Protein AF-A0A9P3BQA9-F1 (afdb_monomer_lite)

Foldseek 3Di:
DDPVVVVVVVVVVVVVVVVCVVVVVVDDDDPVVVVVVVVVVVVVVVVVVVVVVVVVVVVVVVVVVLVVLLVVLLVLLVVLQCCCQPVVDFDLVQLLQLCCLLQPDLDDDPPDDPLRNVLSVQLPVLSVLLLLAQLQLVSSCSRRDHCVCRSRCVDPPSSSVSNSVSSSPDDDDDGDVVVLVSLVVSCVVPPSLVPGPSSVVSSVLSPDDPVVNVVDDSDDDPDPDDDDDDDDDDDDDDDDDDDDPPDPPWDWDWADFDPVLVVVPPPLQVQFLCLAPQNVVCVVVVNPDGPQWDWDDDPDPPDDIDIHGGGRPVSVVVSSVSSVTDGDDTPDDDDDDDDPPDDPPDPDDDDD

Sequence (352 aa):
MSTAVVIAQIETCLHKAERLKPKVDRLHPTDEQWDTLLDLTSRLSESTQLLREKLRLRREVRSTQIQNDAEKYRSQAITSRHALCENGTFKATIFRRNLLTIFGDTKISMFDSARTRWRKEAARRRNEAIRGLNPDAIVTWSIAFEPSLWASGKIASDVFETMTEDLEAEPPCEWPPAIMDTLDKLQEEEGILRESREYKRFRETINLPYRDREAQPLSKKRKRNAGVGSSSERSSSDQRDNENQSGRQIQYMFSKAPVDKIPLLGPLLSNAIQASNQWKMERNLDEPITDCCNALLPEGEHEDISITLCVGRREGVQMIDLLKQRRTWSALPNHLSLRPQIPEEQCALRPL

Secondary structure (DSSP, 8-state):
--HHHHHHHHHHHHHHHHHHHHHHTT----HHHHHHHHHHHHHHHHHHHHHHHHHHHHHHHHHHHHHHHHHHHHHHHHHHHHHHHHH----HHHHHHHHHHHHS-----TTS-HHHHHHHHHHHHHHHHHHTS-HHHHHHHHHH--HHHHTTT-S-HHHHHHHHHHHHTSPP----HHHHHHHHHHHHH-HHHHH-HHHHHHHHHHTS-HHHHTTS--S---------------------------------EEE---GGGGGGHHHHHHHHHHTSHHHHHHHHTT-SS-TTEEEE--SSTTSPPEEEE---HHHHHHHHHHTTPEEEE-----S-----------------

Radius of gyration: 29.05 Å; chains: 1; bounding box: 74×53×78 Å

Structure (mmCIF, N/CA/C/O backbone):
data_AF-A0A9P3BQA9-F1
#
_entry.id   AF-A0A9P3BQA9-F1
#
loop_
_atom_site.group_PDB
_atom_site.id
_atom_site.type_symbol
_atom_site.label_atom_id
_atom_site.label_alt_id
_atom_site.label_comp_id
_atom_site.label_asym_id
_atom_site.label_entity_id
_atom_site.label_seq_id
_atom_site.pdbx_PDB_ins_code
_atom_site.Cartn_x
_atom_site.Cartn_y
_atom_site.Cartn_z
_atom_site.occupancy
_atom_site.B_iso_or_equiv
_atom_site.auth_seq_id
_atom_site.auth_comp_id
_atom_site.auth_asym_id
_atom_site.auth_atom_id
_atom_site.pdbx_PDB_model_num
ATOM 1 N N . MET A 1 1 ? 5.621 3.291 -19.332 1.00 56.44 1 MET A N 1
ATOM 2 C CA . MET A 1 1 ? 6.464 2.067 -19.424 1.00 56.44 1 MET A CA 1
ATOM 3 C C . MET A 1 1 ? 6.555 1.403 -18.044 1.00 56.44 1 MET A C 1
ATOM 5 O O . MET A 1 1 ? 6.687 2.134 -17.072 1.00 56.44 1 MET A O 1
ATOM 9 N N . SER A 1 2 ? 6.430 0.073 -17.907 1.00 79.56 2 SER A N 1
ATOM 10 C CA . SER A 1 2 ? 6.466 -0.581 -16.578 1.00 79.56 2 SER A CA 1
ATOM 11 C C . SER A 1 2 ? 7.900 -0.849 -16.101 1.00 79.56 2 SER A C 1
ATOM 13 O O . SER A 1 2 ? 8.791 -1.086 -16.916 1.00 79.56 2 SER A O 1
ATOM 15 N N . THR A 1 3 ? 8.128 -0.877 -14.783 1.00 80.12 3 THR A N 1
ATOM 16 C CA . THR A 1 3 ? 9.441 -1.207 -14.190 1.00 80.12 3 THR A CA 1
ATOM 17 C C . THR A 1 3 ? 9.977 -2.550 -14.686 1.00 80.12 3 THR A C 1
ATOM 19 O O . THR A 1 3 ? 11.160 -2.671 -14.978 1.00 80.12 3 THR A O 1
ATOM 22 N N . ALA A 1 4 ? 9.100 -3.546 -14.847 1.00 76.00 4 ALA A N 1
ATOM 23 C CA . ALA A 1 4 ? 9.473 -4.862 -15.360 1.00 76.00 4 ALA A CA 1
ATOM 24 C C . ALA A 1 4 ? 9.989 -4.804 -16.808 1.00 76.00 4 ALA A C 1
ATOM 26 O O . ALA A 1 4 ? 10.931 -5.514 -17.148 1.00 76.00 4 ALA A O 1
ATOM 27 N N . VAL A 1 5 ? 9.414 -3.933 -17.647 1.00 86.19 5 VAL A N 1
ATOM 28 C CA . VAL A 1 5 ? 9.888 -3.719 -19.023 1.00 86.19 5 VAL A CA 1
ATOM 29 C C . VAL A 1 5 ? 11.278 -3.086 -19.021 1.00 86.19 5 VAL A C 1
ATOM 31 O O . VAL A 1 5 ? 12.152 -3.555 -19.743 1.00 86.19 5 VAL A O 1
ATOM 34 N N . VAL A 1 6 ? 11.505 -2.074 -18.179 1.00 84.81 6 VAL A N 1
ATOM 35 C CA . VAL A 1 6 ? 12.815 -1.409 -18.068 1.00 84.81 6 VAL A CA 1
ATOM 36 C C . VAL A 1 6 ? 13.887 -2.380 -17.562 1.00 84.81 6 VAL A C 1
ATOM 38 O O . VAL A 1 6 ? 14.972 -2.433 -18.134 1.00 84.81 6 VAL A O 1
ATOM 41 N N . ILE A 1 7 ? 13.579 -3.193 -16.544 1.00 86.00 7 ILE A N 1
ATOM 42 C CA . ILE A 1 7 ? 14.492 -4.233 -16.038 1.00 86.00 7 ILE A CA 1
ATOM 43 C C . ILE A 1 7 ? 14.852 -5.220 -17.156 1.00 86.00 7 ILE A C 1
ATOM 45 O O . ILE A 1 7 ? 16.033 -5.411 -17.433 1.00 86.00 7 ILE A O 1
ATOM 49 N N . ALA A 1 8 ? 13.857 -5.771 -17.858 1.00 86.69 8 ALA A N 1
ATOM 50 C CA . ALA A 1 8 ? 14.092 -6.734 -18.937 1.00 86.69 8 ALA A CA 1
ATOM 51 C C . ALA A 1 8 ? 14.927 -6.146 -20.093 1.00 86.69 8 ALA A C 1
ATOM 53 O O . ALA A 1 8 ? 15.744 -6.841 -20.706 1.00 86.69 8 ALA A O 1
ATOM 54 N N . GLN A 1 9 ? 14.746 -4.857 -20.399 1.00 89.56 9 GLN A N 1
ATOM 55 C CA . GLN A 1 9 ? 15.557 -4.154 -21.395 1.00 89.56 9 GLN A CA 1
ATOM 56 C C . GLN A 1 9 ? 17.014 -4.007 -20.941 1.00 89.56 9 GLN A C 1
ATOM 58 O O . GLN A 1 9 ? 17.918 -4.300 -21.724 1.00 89.56 9 GLN A O 1
ATOM 63 N N . ILE A 1 10 ? 17.250 -3.615 -19.684 1.00 91.12 10 ILE A N 1
ATOM 64 C CA . ILE A 1 10 ? 18.601 -3.507 -19.112 1.00 91.12 10 ILE A CA 1
ATOM 65 C C . ILE A 1 10 ? 19.294 -4.876 -19.111 1.00 91.12 10 ILE A C 1
ATOM 67 O O . ILE A 1 10 ? 20.429 -4.978 -19.572 1.00 91.12 10 ILE A O 1
ATOM 71 N N . GLU A 1 11 ? 18.603 -5.936 -18.682 1.00 90.94 11 GLU A N 1
ATOM 72 C CA . GLU A 1 11 ? 19.120 -7.313 -18.710 1.00 90.94 11 GLU A CA 1
ATOM 73 C C . GLU A 1 11 ? 19.498 -7.752 -20.131 1.00 90.94 11 GLU A C 1
ATOM 75 O O . GLU A 1 11 ? 20.567 -8.321 -20.357 1.00 90.94 11 GLU A O 1
ATOM 80 N N . THR A 1 12 ? 18.658 -7.430 -21.118 1.00 93.44 12 THR A N 1
ATOM 81 C CA . THR A 1 12 ? 18.935 -7.739 -22.528 1.00 93.44 12 THR A CA 1
ATOM 82 C C . THR A 1 12 ? 20.179 -7.007 -23.034 1.00 93.44 12 THR A C 1
ATOM 84 O O . THR A 1 12 ? 20.993 -7.596 -23.751 1.00 93.44 12 THR A O 1
ATOM 87 N N . CYS A 1 13 ? 20.341 -5.728 -22.688 1.00 90.75 13 CYS A N 1
ATOM 88 C CA . CYS A 1 13 ? 21.522 -4.944 -23.053 1.00 90.75 13 CYS A CA 1
ATOM 89 C C . CYS A 1 13 ? 22.793 -5.500 -22.400 1.00 90.75 13 CYS A C 1
ATOM 91 O O . CYS A 1 13 ? 23.798 -5.669 -23.092 1.00 90.75 13 CYS A O 1
ATOM 93 N N . LEU A 1 14 ? 22.726 -5.861 -21.115 1.00 92.94 14 LEU A N 1
ATOM 94 C CA . LEU A 1 14 ? 23.838 -6.470 -20.387 1.00 92.94 14 LEU A CA 1
ATOM 95 C C . LEU A 1 14 ? 24.268 -7.789 -21.037 1.00 92.94 14 LEU A C 1
ATOM 97 O O . LEU A 1 14 ? 25.432 -7.948 -21.400 1.00 92.94 14 LEU A O 1
ATOM 101 N N . HIS A 1 15 ? 23.317 -8.684 -21.310 1.00 92.69 15 HIS A N 1
ATOM 102 C CA . HIS A 1 15 ? 23.601 -9.957 -21.970 1.00 92.69 15 HIS A CA 1
ATOM 103 C C . HIS A 1 15 ? 24.236 -9.750 -23.358 1.00 92.69 15 HIS A C 1
ATOM 105 O O . HIS A 1 15 ? 25.132 -10.498 -23.765 1.00 92.69 15 HIS A O 1
ATOM 111 N N . LYS A 1 16 ? 23.782 -8.757 -24.135 1.00 92.12 16 LYS A N 1
ATOM 112 C CA . LYS A 1 16 ? 24.393 -8.4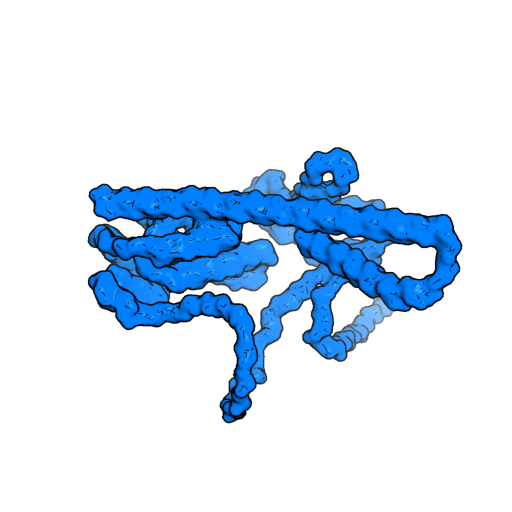43 -25.438 1.00 92.12 16 LYS A CA 1
ATOM 113 C C . LYS A 1 16 ? 25.840 -7.974 -25.281 1.00 92.12 16 LYS A C 1
ATOM 115 O O . LYS A 1 16 ? 26.683 -8.451 -26.037 1.00 92.12 16 LYS A O 1
ATOM 120 N N . ALA A 1 17 ? 26.124 -7.109 -24.308 1.00 90.44 17 ALA A N 1
ATOM 121 C CA . ALA A 1 17 ? 27.477 -6.635 -24.024 1.00 90.44 17 ALA A CA 1
ATOM 122 C C . ALA A 1 17 ? 28.406 -7.781 -23.579 1.00 90.44 17 ALA A C 1
ATOM 124 O O . ALA A 1 17 ? 29.501 -7.936 -24.116 1.00 90.44 17 ALA A O 1
ATOM 125 N N . GLU A 1 18 ? 27.944 -8.660 -22.687 1.00 91.94 18 GLU A N 1
ATOM 126 C CA . GLU A 1 18 ? 28.715 -9.821 -22.215 1.00 91.94 18 GLU A CA 1
ATOM 127 C C . GLU A 1 18 ? 29.079 -10.791 -23.350 1.00 91.94 18 GLU A C 1
ATOM 129 O O . GLU A 1 18 ? 30.193 -11.312 -23.397 1.00 91.94 18 GLU A O 1
ATOM 134 N N . ARG A 1 19 ? 28.181 -10.986 -24.328 1.00 92.75 19 ARG A N 1
ATOM 135 C CA . ARG A 1 19 ? 28.445 -11.826 -25.513 1.00 92.75 19 ARG A CA 1
ATOM 136 C C . ARG A 1 19 ? 29.502 -11.258 -26.457 1.00 92.75 19 ARG A C 1
ATOM 138 O O . ARG A 1 19 ? 30.007 -12.009 -27.296 1.00 92.75 19 ARG A O 1
ATOM 145 N N . LEU A 1 20 ? 29.789 -9.959 -26.389 1.00 89.00 20 LEU A N 1
ATOM 146 C CA . LEU A 1 20 ? 30.824 -9.336 -27.214 1.00 89.00 20 LEU A CA 1
ATOM 147 C C . LEU A 1 20 ? 32.220 -9.594 -26.645 1.00 89.00 20 LEU A C 1
ATOM 149 O O . LEU A 1 20 ? 33.150 -9.754 -27.428 1.00 89.00 20 LEU A O 1
ATOM 153 N N . LYS A 1 21 ? 32.357 -9.751 -25.323 1.00 87.25 21 LYS A N 1
ATOM 154 C CA . LYS A 1 21 ? 33.642 -9.954 -24.637 1.00 87.25 21 LYS A CA 1
ATOM 155 C C . LYS A 1 21 ? 34.534 -11.048 -25.260 1.00 87.25 21 LYS A C 1
ATOM 157 O O . LYS A 1 21 ? 35.630 -10.705 -25.681 1.00 87.25 21 LYS A O 1
ATOM 162 N N . PRO A 1 22 ? 34.090 -12.311 -25.447 1.00 90.88 22 PRO A N 1
ATOM 163 C CA . PRO A 1 22 ? 34.939 -13.356 -26.041 1.00 90.88 22 PRO A CA 1
ATOM 164 C C . PRO A 1 22 ? 35.190 -13.179 -27.548 1.00 90.88 22 PRO A C 1
ATOM 166 O O . PRO A 1 22 ? 35.966 -13.928 -28.141 1.00 90.88 22 PRO A O 1
ATOM 169 N N . LYS A 1 23 ? 34.480 -12.254 -28.206 1.00 89.25 23 LYS A N 1
ATOM 170 C CA . LYS A 1 23 ? 34.680 -11.956 -29.628 1.00 89.25 23 LYS A CA 1
ATOM 171 C C . LYS A 1 23 ? 35.792 -10.939 -29.835 1.00 89.25 23 LYS A C 1
ATOM 173 O O . LYS A 1 23 ? 36.433 -11.009 -30.875 1.00 89.25 23 LYS A O 1
ATOM 178 N N . VAL A 1 24 ? 36.019 -10.049 -28.864 1.00 86.75 24 VAL A N 1
ATOM 179 C CA . VAL A 1 24 ? 37.070 -9.021 -28.916 1.00 86.75 24 VAL A CA 1
ATOM 180 C C . VAL A 1 24 ? 38.451 -9.659 -29.064 1.00 86.75 24 VAL A C 1
ATOM 182 O O . VAL A 1 24 ? 39.212 -9.233 -29.924 1.00 86.75 24 VAL A O 1
ATOM 185 N N . ASP A 1 25 ? 38.713 -10.759 -28.352 1.00 85.38 25 ASP A N 1
ATOM 186 C CA . ASP A 1 25 ? 39.991 -11.494 -28.402 1.00 85.38 25 ASP A CA 1
ATOM 187 C C . ASP A 1 25 ? 40.323 -12.087 -29.786 1.00 85.38 25 ASP A C 1
ATOM 189 O O . ASP A 1 25 ? 41.435 -12.552 -30.021 1.00 85.38 25 ASP A O 1
ATOM 193 N N . ARG A 1 26 ? 39.351 -12.121 -30.707 1.00 89.69 26 ARG A N 1
ATOM 194 C CA . ARG A 1 26 ? 39.497 -12.682 -32.061 1.00 89.69 26 ARG A CA 1
ATOM 195 C C . ARG A 1 26 ? 39.500 -11.610 -33.152 1.00 89.69 26 ARG A C 1
ATOM 197 O O . ARG A 1 26 ? 39.591 -11.949 -34.333 1.00 89.69 26 ARG A O 1
ATOM 204 N N . LEU A 1 27 ? 39.348 -10.338 -32.788 1.00 89.19 27 LEU A N 1
ATOM 205 C CA . LEU A 1 27 ? 39.294 -9.244 -33.749 1.00 89.19 27 LEU A CA 1
ATOM 206 C C . LEU A 1 27 ? 40.692 -8.907 -34.270 1.00 89.19 27 LEU A C 1
ATOM 208 O O . LEU A 1 27 ? 41.665 -8.937 -33.528 1.00 89.19 27 LEU A O 1
ATOM 212 N N . HIS A 1 28 ? 40.757 -8.536 -35.548 1.00 90.50 28 HIS A N 1
ATOM 213 C CA . HIS A 1 28 ? 41.946 -7.960 -36.180 1.00 90.50 28 HIS A CA 1
ATOM 214 C C . HIS A 1 28 ? 41.540 -6.648 -36.881 1.00 90.50 28 HIS A C 1
ATOM 216 O O . HIS A 1 28 ? 41.448 -6.626 -38.110 1.00 90.50 28 HIS A O 1
ATOM 222 N N . PRO A 1 29 ? 41.164 -5.597 -36.124 1.00 91.00 29 PRO A N 1
ATOM 223 C CA . PRO A 1 29 ? 40.658 -4.349 -36.690 1.00 91.00 29 PRO A CA 1
ATOM 224 C C . PRO A 1 29 ? 41.766 -3.515 -37.337 1.00 91.00 29 PRO A C 1
ATOM 226 O O . PRO A 1 29 ? 42.930 -3.610 -36.949 1.00 91.00 29 PRO A O 1
ATOM 229 N N . THR A 1 30 ? 41.384 -2.657 -38.280 1.00 94.12 30 THR A N 1
ATOM 230 C CA . THR A 1 30 ? 42.226 -1.540 -38.737 1.00 94.12 30 THR A CA 1
ATOM 231 C C . THR A 1 30 ? 42.284 -0.429 -37.680 1.00 94.12 30 THR A C 1
ATOM 233 O O . THR A 1 30 ? 41.446 -0.394 -36.779 1.00 94.12 30 THR A O 1
ATOM 236 N N . ASP A 1 31 ? 43.225 0.511 -37.802 1.00 92.31 31 ASP A N 1
ATOM 237 C CA . ASP A 1 31 ? 43.357 1.640 -36.862 1.00 92.31 31 ASP A CA 1
ATOM 238 C C . ASP A 1 31 ? 42.061 2.473 -36.763 1.00 92.31 31 ASP A C 1
ATOM 240 O O . ASP A 1 31 ? 41.555 2.709 -35.670 1.00 92.31 31 ASP A O 1
ATOM 244 N N . GLU A 1 32 ? 41.421 2.791 -37.894 1.00 93.62 32 GLU A N 1
ATOM 245 C CA . GLU A 1 32 ? 40.121 3.491 -37.910 1.00 93.62 32 GLU A CA 1
ATOM 246 C C . GLU A 1 32 ? 38.996 2.693 -37.217 1.00 93.62 32 GLU A C 1
ATOM 248 O O . GLU A 1 32 ? 38.090 3.252 -36.586 1.00 93.62 32 GLU A O 1
ATOM 253 N N . GLN A 1 33 ? 39.028 1.360 -37.327 1.00 92.56 33 GLN A N 1
ATOM 254 C CA . GLN A 1 33 ? 38.064 0.489 -36.654 1.00 92.56 33 GLN A CA 1
ATOM 255 C C . GLN A 1 33 ? 38.330 0.419 -35.149 1.00 92.56 33 GLN A C 1
ATOM 257 O O . GLN A 1 33 ? 37.370 0.334 -34.379 1.00 92.56 33 GLN A O 1
ATOM 262 N N . TRP A 1 34 ? 39.594 0.482 -34.718 1.00 92.06 34 TRP A N 1
ATOM 263 C CA . TRP A 1 34 ? 39.948 0.603 -33.305 1.00 92.06 34 TRP A CA 1
ATOM 264 C C . TRP A 1 34 ? 39.403 1.891 -32.701 1.00 92.06 34 TRP A C 1
ATOM 266 O O . TRP A 1 34 ? 38.721 1.823 -31.677 1.00 92.06 34 TRP A O 1
ATOM 276 N N . ASP A 1 35 ? 39.604 3.026 -33.368 1.00 94.06 35 ASP A N 1
ATOM 277 C CA . ASP A 1 35 ? 39.076 4.317 -32.917 1.00 94.06 35 ASP A CA 1
ATOM 278 C C . ASP A 1 35 ? 37.548 4.284 -32.791 1.00 94.06 35 ASP A C 1
ATOM 280 O O . ASP A 1 35 ? 36.981 4.694 -31.776 1.00 94.06 35 ASP A O 1
ATOM 284 N N . THR A 1 36 ? 36.867 3.694 -33.778 1.00 95.12 36 THR A N 1
ATOM 285 C CA . THR A 1 36 ? 35.404 3.540 -33.756 1.00 95.12 36 THR A CA 1
ATOM 286 C C . THR A 1 36 ? 34.932 2.652 -32.597 1.00 95.12 36 THR A C 1
ATOM 288 O O . THR A 1 36 ? 33.938 2.957 -31.935 1.00 95.12 36 THR A O 1
ATOM 291 N N . LEU A 1 37 ? 35.620 1.536 -32.329 1.00 92.00 37 LEU A N 1
ATOM 292 C CA . LEU A 1 37 ? 35.285 0.644 -31.214 1.00 92.00 37 LEU A CA 1
ATOM 293 C C . LEU A 1 37 ? 35.499 1.333 -29.857 1.00 92.00 37 LEU A C 1
ATOM 295 O O . LEU A 1 37 ? 34.672 1.178 -28.952 1.00 92.00 37 LEU A O 1
ATOM 299 N N . LEU A 1 38 ? 36.575 2.108 -29.716 1.00 92.81 38 LEU A N 1
ATOM 300 C CA . LEU A 1 38 ? 36.869 2.879 -28.508 1.00 92.81 38 LEU A CA 1
ATOM 301 C C . LEU A 1 38 ? 35.844 4.002 -28.277 1.00 92.81 38 LEU A C 1
ATOM 303 O O . LEU A 1 38 ? 35.372 4.158 -27.149 1.00 92.81 38 LEU A O 1
ATOM 307 N N . ASP A 1 39 ? 35.415 4.716 -29.324 1.00 95.69 39 ASP A N 1
ATOM 308 C CA . ASP A 1 39 ? 34.341 5.721 -29.230 1.00 95.69 39 ASP A CA 1
ATOM 309 C C . ASP A 1 39 ? 33.016 5.090 -28.775 1.00 95.69 39 ASP A C 1
ATOM 311 O O . ASP A 1 39 ? 32.413 5.506 -27.781 1.00 95.69 39 ASP A O 1
ATOM 315 N N . LEU A 1 40 ? 32.578 4.023 -29.452 1.00 94.19 40 LEU A N 1
ATOM 316 C CA . LEU A 1 40 ? 31.306 3.365 -29.147 1.00 94.19 40 LEU A CA 1
ATOM 317 C C . LEU A 1 40 ? 31.276 2.784 -27.728 1.00 94.19 40 LEU A C 1
ATOM 319 O O . LEU A 1 40 ? 30.251 2.871 -27.045 1.00 94.19 40 LEU A O 1
ATOM 323 N N . THR A 1 41 ? 32.383 2.195 -27.268 1.00 93.62 41 THR A N 1
ATOM 324 C CA . THR A 1 41 ? 32.482 1.671 -25.896 1.00 93.62 41 THR A CA 1
ATOM 325 C C . THR A 1 41 ? 32.501 2.786 -24.854 1.00 93.62 41 THR A C 1
ATOM 327 O O . THR A 1 41 ? 31.832 2.652 -23.825 1.00 93.62 41 THR A O 1
ATOM 330 N N . SER A 1 42 ? 33.161 3.912 -25.140 1.00 95.38 42 SER A N 1
ATOM 331 C CA . SER A 1 42 ? 33.138 5.105 -24.284 1.00 95.38 42 SER A CA 1
ATOM 332 C C . SER A 1 42 ? 31.721 5.664 -24.147 1.00 95.38 42 SER A C 1
ATOM 334 O O . SER A 1 42 ? 31.210 5.789 -23.033 1.00 95.38 42 SER A O 1
ATOM 336 N N . ARG A 1 43 ? 31.009 5.856 -25.263 1.00 96.06 43 ARG A N 1
ATOM 337 C CA . ARG A 1 43 ? 29.616 6.343 -25.270 1.00 96.06 43 ARG A CA 1
ATOM 338 C C . ARG A 1 43 ? 28.645 5.398 -24.561 1.00 96.06 43 ARG A C 1
ATOM 340 O O . ARG A 1 43 ? 27.701 5.848 -23.903 1.00 96.06 43 ARG A O 1
ATOM 347 N N . LEU A 1 44 ? 28.854 4.084 -24.679 1.00 92.94 44 LEU A N 1
ATOM 348 C CA . LEU A 1 44 ? 28.070 3.084 -23.948 1.00 92.94 44 LEU A CA 1
ATOM 349 C C . LEU A 1 44 ? 28.312 3.178 -22.434 1.00 92.94 44 LEU A C 1
ATOM 351 O O . LEU A 1 44 ? 27.357 3.097 -21.653 1.00 92.94 44 LEU A O 1
ATOM 355 N N . SER A 1 45 ? 29.567 3.370 -22.020 1.00 94.94 45 SER A N 1
ATOM 356 C CA . SER A 1 45 ? 29.943 3.569 -20.617 1.00 94.94 45 SER A CA 1
ATOM 357 C C . SER A 1 45 ? 29.300 4.835 -20.043 1.00 94.94 45 SER A C 1
ATOM 359 O O . SER A 1 45 ? 28.600 4.764 -19.030 1.00 94.94 45 SER A O 1
ATOM 361 N N . GLU A 1 46 ? 29.420 5.964 -20.747 1.00 96.19 46 GLU A N 1
ATOM 362 C CA . GLU A 1 46 ? 28.800 7.243 -20.372 1.00 96.19 46 GLU A CA 1
ATOM 363 C C . GLU A 1 46 ? 27.278 7.123 -20.241 1.00 96.19 46 GLU A C 1
ATOM 365 O O . GLU A 1 46 ? 26.696 7.519 -19.230 1.00 96.19 46 GLU A O 1
ATOM 370 N N . SER A 1 47 ? 26.621 6.494 -21.220 1.00 94.25 47 SER A N 1
ATOM 371 C CA . SER A 1 47 ? 25.169 6.270 -21.192 1.00 94.25 47 SER A CA 1
ATOM 372 C C . SER A 1 47 ? 24.743 5.415 -19.993 1.00 94.25 47 SER A C 1
ATOM 374 O O . SER A 1 47 ? 23.724 5.685 -19.352 1.00 94.25 47 SER A O 1
ATOM 376 N N . THR A 1 48 ? 25.538 4.397 -19.653 1.00 94.31 48 THR A N 1
ATOM 377 C CA . THR A 1 48 ? 25.293 3.530 -18.491 1.00 94.31 48 THR A CA 1
ATOM 378 C C . THR A 1 48 ? 25.480 4.296 -17.180 1.00 94.31 48 THR A C 1
ATOM 380 O O . THR A 1 48 ? 24.682 4.136 -16.252 1.00 94.31 48 THR A O 1
ATOM 383 N N . GLN A 1 49 ? 26.486 5.170 -17.103 1.00 94.88 49 GLN A N 1
ATOM 384 C CA . GLN A 1 49 ? 26.729 6.026 -15.943 1.00 94.88 49 GLN A CA 1
ATOM 385 C C . GLN A 1 49 ? 25.598 7.044 -15.743 1.00 94.88 49 GLN A C 1
ATOM 387 O O . GLN A 1 49 ? 25.088 7.175 -14.630 1.00 94.88 49 GLN A O 1
ATOM 392 N N . LEU A 1 50 ? 25.134 7.693 -16.814 1.00 95.50 50 LEU A N 1
ATOM 393 C CA . LEU A 1 50 ? 23.987 8.606 -16.771 1.00 95.50 50 LEU A CA 1
ATOM 394 C C . LEU A 1 50 ? 22.706 7.894 -16.320 1.00 95.50 50 LEU A C 1
ATOM 396 O O . LEU A 1 50 ? 21.967 8.415 -15.481 1.00 95.50 50 LEU A O 1
ATOM 400 N N . LEU A 1 51 ? 22.448 6.685 -16.830 1.00 93.12 51 LEU A N 1
ATOM 401 C CA . LEU A 1 51 ? 21.308 5.876 -16.396 1.00 93.12 51 LEU A CA 1
ATOM 402 C C . LEU A 1 51 ? 21.404 5.534 -14.904 1.00 93.12 51 LEU A C 1
ATOM 404 O O . LEU A 1 51 ? 20.415 5.666 -14.179 1.00 93.12 51 LEU A O 1
ATOM 408 N N . ARG A 1 52 ? 22.590 5.133 -14.432 1.00 94.38 52 ARG A N 1
ATOM 409 C CA . ARG A 1 52 ? 22.843 4.834 -13.018 1.00 94.38 52 ARG A CA 1
ATOM 410 C C . ARG A 1 52 ? 22.583 6.047 -12.128 1.00 94.38 52 ARG A C 1
ATOM 412 O O . ARG A 1 52 ? 21.867 5.905 -11.138 1.00 94.38 52 ARG A O 1
ATOM 419 N N . GLU A 1 53 ? 23.104 7.221 -12.480 1.00 95.50 53 GLU A N 1
ATOM 420 C CA . GLU A 1 53 ? 22.863 8.452 -11.716 1.00 95.50 53 GLU A CA 1
ATOM 421 C C . GLU A 1 53 ? 21.380 8.834 -11.717 1.00 95.50 53 GLU A C 1
ATOM 423 O O . GLU A 1 53 ? 20.816 9.131 -10.664 1.00 95.50 53 GLU A O 1
ATOM 428 N N . LYS A 1 54 ? 20.691 8.724 -12.858 1.00 93.94 54 LYS A N 1
ATOM 429 C CA . LYS A 1 54 ? 19.249 8.998 -12.936 1.00 93.94 54 LYS A CA 1
ATOM 430 C C . LYS A 1 54 ? 18.431 8.056 -12.048 1.00 93.94 54 LYS A C 1
ATOM 432 O O . LYS A 1 54 ? 17.500 8.505 -11.378 1.00 93.94 54 LYS A O 1
ATOM 437 N N . LEU A 1 55 ? 18.773 6.766 -12.016 1.00 91.50 55 LEU A N 1
ATOM 438 C CA . LEU A 1 55 ? 18.136 5.786 -11.129 1.00 91.50 55 LEU A CA 1
ATOM 439 C C . LEU A 1 55 ? 18.443 6.070 -9.654 1.00 91.50 55 LEU A C 1
ATOM 441 O O . LEU A 1 55 ? 17.541 5.966 -8.821 1.00 91.50 55 LEU A O 1
ATOM 445 N N . ARG A 1 56 ? 19.681 6.466 -9.334 1.00 94.00 56 ARG A N 1
ATOM 446 C CA . ARG A 1 56 ? 20.091 6.855 -7.979 1.00 94.00 56 ARG A CA 1
ATOM 447 C C . ARG A 1 56 ? 19.292 8.058 -7.483 1.00 94.00 56 ARG A C 1
ATOM 449 O O . ARG A 1 56 ? 18.631 7.945 -6.457 1.00 94.00 56 ARG A O 1
ATOM 456 N N . LEU A 1 57 ? 19.260 9.145 -8.253 1.00 92.81 57 LEU A N 1
ATOM 457 C CA . LEU A 1 57 ? 18.506 10.355 -7.912 1.00 92.81 57 LEU A CA 1
ATOM 458 C C . LEU A 1 57 ? 17.011 10.063 -7.752 1.00 92.81 57 LEU A C 1
ATOM 460 O O . LEU A 1 57 ? 16.390 10.487 -6.783 1.00 92.81 57 LEU A O 1
ATOM 464 N N . ARG A 1 58 ? 16.417 9.280 -8.664 1.00 88.00 58 ARG A N 1
ATOM 465 C CA . ARG A 1 58 ? 15.005 8.877 -8.544 1.00 88.00 58 ARG A CA 1
ATOM 466 C C . ARG A 1 58 ? 14.744 8.047 -7.288 1.00 88.00 58 ARG A C 1
ATOM 468 O O . ARG A 1 58 ? 13.700 8.225 -6.664 1.00 88.00 58 ARG A O 1
ATOM 475 N N . ARG A 1 59 ? 15.669 7.161 -6.909 1.00 87.88 59 ARG A N 1
ATOM 476 C CA . ARG A 1 59 ? 15.579 6.376 -5.672 1.00 87.88 59 ARG A CA 1
ATOM 477 C C . ARG A 1 59 ? 15.676 7.265 -4.434 1.00 87.88 59 ARG A C 1
ATOM 479 O O . ARG A 1 59 ? 14.887 7.071 -3.518 1.00 87.88 59 ARG A O 1
ATOM 486 N N . GLU A 1 60 ? 16.604 8.216 -4.414 1.00 89.38 60 GLU A N 1
ATOM 487 C CA . GLU A 1 60 ? 16.770 9.175 -3.314 1.00 89.38 60 GLU A CA 1
ATOM 488 C C . GLU A 1 60 ? 15.510 10.030 -3.146 1.00 89.38 60 GLU A C 1
ATOM 490 O O . GLU A 1 60 ? 14.917 10.022 -2.072 1.00 89.38 60 GLU A O 1
ATOM 495 N N . VAL A 1 61 ? 15.010 10.637 -4.229 1.00 89.12 61 VAL A N 1
ATOM 496 C CA . VAL A 1 61 ? 13.752 11.407 -4.220 1.00 89.12 61 VAL A CA 1
ATOM 497 C C . VAL A 1 61 ? 12.583 10.559 -3.719 1.00 89.12 61 VAL A C 1
ATOM 499 O O . VAL A 1 61 ? 11.796 11.013 -2.891 1.00 89.12 61 VAL A O 1
ATOM 502 N N . ARG A 1 62 ? 12.465 9.307 -4.183 1.00 86.56 62 ARG A N 1
ATOM 503 C CA . ARG A 1 62 ? 11.414 8.400 -3.707 1.00 86.56 62 ARG A CA 1
ATOM 504 C C . ARG A 1 62 ? 11.573 8.084 -2.220 1.00 86.56 62 ARG A C 1
ATOM 506 O O . ARG A 1 62 ? 10.569 8.077 -1.519 1.00 86.56 62 ARG A O 1
ATOM 513 N N . SER A 1 63 ? 12.794 7.849 -1.743 1.00 87.81 63 SER A N 1
ATOM 514 C CA . SER A 1 63 ? 13.082 7.599 -0.326 1.00 87.81 63 SER A CA 1
ATOM 515 C C . SER A 1 63 ? 12.675 8.785 0.544 1.00 87.81 63 SER A C 1
ATOM 517 O O . SER A 1 63 ? 12.000 8.593 1.550 1.00 87.81 63 SER A O 1
ATOM 519 N N . THR A 1 64 ? 13.019 10.005 0.130 1.00 90.94 64 THR A N 1
ATOM 520 C CA . THR A 1 64 ? 12.612 11.232 0.825 1.00 90.94 64 THR A CA 1
ATOM 521 C C . THR A 1 64 ? 11.094 11.397 0.816 1.00 90.94 64 THR A C 1
ATOM 523 O O . THR A 1 64 ? 10.512 11.726 1.843 1.00 90.94 64 THR A O 1
ATOM 526 N N . GLN A 1 65 ? 10.423 11.106 -0.303 1.00 91.00 65 GLN A N 1
ATOM 527 C CA . GLN A 1 65 ? 8.961 11.160 -0.358 1.00 91.00 65 GLN A CA 1
ATOM 528 C C . GLN A 1 65 ? 8.313 10.150 0.595 1.00 91.00 65 GLN A C 1
ATOM 530 O O . GLN A 1 65 ? 7.358 10.499 1.278 1.00 91.00 65 GLN A O 1
ATOM 535 N N . ILE A 1 66 ? 8.836 8.920 0.665 1.00 90.88 66 ILE A N 1
ATOM 536 C CA . ILE A 1 66 ? 8.344 7.897 1.600 1.00 90.88 66 ILE A CA 1
ATOM 537 C C . ILE A 1 66 ? 8.485 8.388 3.041 1.00 90.88 66 ILE A C 1
ATOM 539 O O . ILE A 1 66 ? 7.532 8.274 3.803 1.00 90.88 66 ILE A O 1
ATOM 543 N N . GLN A 1 67 ? 9.637 8.966 3.394 1.00 89.19 67 GLN A N 1
ATOM 544 C CA . GLN A 1 67 ? 9.876 9.524 4.728 1.00 89.19 67 GLN A CA 1
ATOM 545 C C . GLN A 1 67 ? 8.912 10.669 5.047 1.00 89.19 67 GLN A C 1
ATOM 547 O O . GLN A 1 67 ? 8.304 10.669 6.109 1.00 89.19 67 GLN A O 1
ATOM 552 N N . ASN A 1 68 ? 8.713 11.603 4.115 1.00 92.12 68 ASN A N 1
ATOM 553 C CA . ASN A 1 68 ? 7.786 12.720 4.301 1.00 92.12 68 ASN A CA 1
ATOM 554 C C . ASN A 1 68 ? 6.331 12.246 4.452 1.00 92.12 68 ASN A C 1
ATOM 556 O O . ASN A 1 68 ? 5.598 12.744 5.306 1.00 92.12 68 ASN A O 1
ATOM 560 N N . ASP A 1 69 ? 5.910 11.279 3.632 1.00 92.56 69 ASP A N 1
ATOM 561 C CA . ASP A 1 69 ? 4.569 10.701 3.709 1.00 92.56 69 ASP A CA 1
ATOM 562 C C . ASP A 1 69 ? 4.378 9.946 5.034 1.00 92.56 69 ASP A C 1
ATOM 564 O O . ASP A 1 69 ? 3.351 10.121 5.690 1.00 92.56 69 ASP A O 1
ATOM 568 N N . ALA A 1 70 ? 5.361 9.142 5.451 1.00 92.69 70 ALA A N 1
ATOM 569 C CA . ALA A 1 70 ? 5.325 8.411 6.716 1.00 92.69 70 ALA A CA 1
ATOM 570 C C . ALA A 1 70 ? 5.282 9.364 7.920 1.00 92.69 70 ALA A C 1
ATOM 572 O O . ALA A 1 70 ? 4.416 9.205 8.778 1.00 92.69 70 ALA A O 1
ATOM 573 N N . GLU A 1 71 ? 6.119 10.406 7.934 1.00 93.50 71 GLU A N 1
ATOM 574 C CA . GLU A 1 71 ? 6.162 11.412 9.001 1.00 93.50 71 GLU A CA 1
ATOM 575 C C . GLU A 1 71 ? 4.826 12.147 9.147 1.00 93.50 71 GLU A C 1
ATOM 577 O O . GLU A 1 71 ? 4.318 12.333 10.254 1.00 93.50 71 GLU A O 1
ATOM 582 N N . LYS A 1 72 ? 4.181 12.491 8.026 1.00 95.75 72 LYS A N 1
ATOM 583 C CA . LYS A 1 72 ? 2.835 13.074 8.040 1.00 95.75 72 LYS A CA 1
ATOM 584 C C . LYS A 1 72 ? 1.833 12.167 8.763 1.00 95.75 72 LYS A C 1
ATOM 586 O O . LYS A 1 72 ? 1.032 12.652 9.565 1.00 95.75 72 LYS A O 1
ATOM 591 N N . TYR A 1 73 ? 1.850 10.865 8.480 1.00 95.44 73 TYR A N 1
ATOM 592 C CA . TYR A 1 73 ? 0.943 9.920 9.134 1.00 95.44 73 TYR A CA 1
ATOM 593 C C . TYR A 1 73 ? 1.329 9.647 10.589 1.00 95.44 73 TYR A C 1
ATOM 595 O O . TYR A 1 73 ? 0.438 9.516 11.429 1.00 95.44 73 TYR A O 1
ATOM 603 N N . ARG A 1 74 ? 2.626 9.619 10.911 1.00 94.44 74 ARG A N 1
ATOM 604 C CA . ARG A 1 74 ? 3.120 9.519 12.287 1.00 94.44 74 ARG A CA 1
ATOM 605 C C . ARG A 1 74 ? 2.627 10.691 13.127 1.00 94.44 74 ARG A C 1
ATOM 607 O O . ARG A 1 74 ? 2.009 10.478 14.166 1.00 94.44 74 ARG A O 1
ATOM 614 N N . SER A 1 75 ? 2.801 11.912 12.628 1.00 95.06 75 SER A N 1
ATOM 615 C CA . SER A 1 75 ? 2.287 13.130 13.258 1.00 95.06 75 SER A CA 1
ATOM 616 C C . SER A 1 75 ? 0.774 13.037 13.504 1.00 95.06 75 SER A C 1
ATOM 618 O O . SER A 1 75 ? 0.316 13.268 14.621 1.00 95.06 75 SER A O 1
ATOM 620 N N . GLN A 1 76 ? -0.007 12.598 12.508 1.00 95.81 76 GLN A N 1
ATOM 621 C CA . GLN A 1 76 ? -1.454 12.380 12.661 1.00 95.81 76 GLN A CA 1
ATOM 622 C C . GLN A 1 76 ? -1.792 11.358 13.760 1.00 95.81 76 GLN A C 1
ATOM 624 O O . GLN A 1 76 ? -2.732 11.569 14.535 1.00 95.81 76 GLN A O 1
ATOM 629 N N . ALA A 1 77 ? -1.056 10.249 13.828 1.00 95.75 77 ALA A N 1
ATOM 630 C CA . ALA A 1 77 ? -1.237 9.231 14.854 1.00 95.75 77 ALA A CA 1
ATOM 631 C C . ALA A 1 77 ? -0.919 9.754 16.256 1.00 95.75 77 ALA A C 1
ATOM 633 O O . ALA A 1 77 ? -1.728 9.569 17.167 1.00 95.75 77 ALA A O 1
ATOM 634 N N . ILE A 1 78 ? 0.192 10.475 16.414 1.00 93.75 78 ILE A N 1
ATOM 635 C CA . ILE A 1 78 ? 0.583 11.090 17.686 1.00 93.75 78 ILE A CA 1
ATOM 636 C C . ILE A 1 78 ? -0.470 12.108 18.130 1.00 93.75 78 ILE A C 1
ATOM 638 O O . ILE A 1 78 ? -0.920 12.047 19.272 1.00 93.75 78 ILE A O 1
ATOM 642 N N . THR A 1 79 ? -0.932 12.987 17.236 1.00 95.12 79 THR A N 1
ATOM 643 C CA . THR A 1 79 ? -1.999 13.950 17.549 1.00 95.12 79 THR A CA 1
ATOM 644 C C . THR A 1 79 ? -3.290 13.249 17.971 1.00 95.12 79 THR A C 1
ATOM 646 O O . THR A 1 79 ? -3.918 13.660 18.944 1.00 95.12 79 THR A O 1
ATOM 649 N N . SER A 1 80 ? -3.679 12.171 17.282 1.00 94.75 80 SER A N 1
ATOM 650 C CA . SER A 1 80 ? -4.892 11.408 17.620 1.00 94.75 80 SER A CA 1
ATOM 651 C C . SER A 1 80 ? -4.767 10.720 18.981 1.00 94.75 80 SER A C 1
ATOM 653 O O . SER A 1 80 ? -5.708 10.739 19.772 1.00 94.75 80 SER A O 1
ATOM 655 N N . ARG A 1 81 ? -3.591 10.154 19.277 1.00 94.19 81 ARG A N 1
ATOM 656 C CA . ARG A 1 81 ? -3.278 9.555 20.578 1.00 94.19 81 ARG A CA 1
ATOM 657 C C . ARG A 1 81 ? -3.342 10.595 21.692 1.00 94.19 81 ARG A C 1
ATOM 659 O O . ARG A 1 81 ? -3.999 10.355 22.697 1.00 94.19 81 ARG A O 1
ATOM 666 N N . HIS A 1 82 ? -2.727 11.756 21.492 1.00 93.12 82 HIS A N 1
ATOM 667 C CA . HIS A 1 82 ? -2.730 12.852 22.460 1.00 93.12 82 HIS A CA 1
ATOM 668 C C . HIS A 1 82 ? -4.148 13.367 22.739 1.00 93.12 82 HIS A C 1
ATOM 670 O O . HIS A 1 82 ? -4.561 13.461 23.890 1.00 93.12 82 HIS A O 1
ATOM 676 N N . ALA A 1 83 ? -4.936 13.606 21.685 1.00 93.25 83 ALA A N 1
ATOM 677 C CA . ALA A 1 83 ? -6.324 14.053 21.803 1.00 93.25 83 ALA A CA 1
ATOM 678 C C . ALA A 1 83 ? -7.215 13.057 22.565 1.00 93.25 83 ALA A C 1
ATOM 680 O O . ALA A 1 83 ? -8.140 13.463 23.274 1.00 93.25 83 ALA A O 1
ATOM 681 N N . LEU A 1 84 ? -6.940 11.758 22.436 1.00 93.56 84 LEU A N 1
ATOM 682 C CA . LEU A 1 84 ? -7.614 10.729 23.213 1.00 93.56 84 LEU A CA 1
ATOM 683 C C . LEU A 1 84 ? -7.158 10.726 24.675 1.00 93.56 84 LEU A C 1
ATOM 685 O O . LEU A 1 84 ? -8.001 10.692 25.563 1.00 93.56 84 LEU A O 1
ATOM 689 N N . CYS A 1 85 ? -5.853 10.763 24.931 1.00 90.31 85 CYS A N 1
ATOM 690 C CA . CYS A 1 85 ? -5.324 10.636 26.289 1.00 90.31 85 CYS A CA 1
ATOM 691 C C . CYS A 1 85 ? -5.648 11.851 27.160 1.00 90.31 85 CYS A C 1
ATOM 693 O O . CYS A 1 85 ? -6.001 11.686 28.322 1.00 90.31 85 CYS A O 1
ATOM 695 N N . GLU A 1 86 ? -5.573 13.058 26.600 1.00 90.00 86 GLU A N 1
ATOM 696 C CA . GLU A 1 86 ? -5.830 14.286 27.356 1.00 90.00 86 GLU A CA 1
ATOM 697 C C . GLU A 1 86 ? -7.312 14.644 27.424 1.00 90.00 86 GLU A C 1
ATOM 699 O O . GLU A 1 86 ? -7.820 15.008 28.482 1.00 90.00 86 GLU A O 1
ATOM 704 N N . ASN A 1 87 ? -8.016 14.539 26.293 1.00 89.12 87 ASN A N 1
ATOM 705 C CA . ASN A 1 87 ? -9.377 15.067 26.167 1.00 89.12 87 ASN A CA 1
ATOM 706 C C . ASN A 1 87 ? -10.439 13.960 26.118 1.00 89.12 87 ASN A C 1
ATOM 708 O O . ASN A 1 87 ? -11.628 14.256 26.017 1.00 89.12 87 ASN A O 1
ATOM 712 N N . GLY A 1 88 ? -10.039 12.683 26.112 1.00 88.44 88 GLY A N 1
ATOM 713 C CA . GLY A 1 88 ? -10.951 11.552 25.914 1.00 88.44 88 GLY A CA 1
ATOM 714 C C . GLY A 1 88 ? -11.555 11.486 24.508 1.00 88.44 88 GLY A C 1
ATOM 715 O O . GLY A 1 88 ? -12.499 10.730 24.275 1.00 88.44 88 GLY A O 1
ATOM 716 N N . THR A 1 89 ? -11.061 12.288 23.558 1.00 90.88 89 THR A N 1
ATOM 717 C CA . THR A 1 89 ? -11.707 12.456 22.251 1.00 90.88 89 THR A CA 1
ATOM 718 C C . THR A 1 89 ? -11.133 11.515 21.201 1.00 90.88 89 THR A C 1
ATOM 720 O O . THR A 1 89 ? -9.948 11.546 20.882 1.00 90.88 89 THR A O 1
ATOM 723 N N . PHE A 1 90 ? -11.997 10.699 20.603 1.00 94.12 90 PHE A N 1
ATOM 724 C CA . PHE A 1 90 ? -11.677 9.909 19.419 1.00 94.12 90 PHE A CA 1
ATOM 725 C C . PHE A 1 90 ? -12.951 9.588 18.638 1.00 94.12 90 PHE A C 1
ATOM 727 O O . PHE A 1 90 ? -14.068 9.625 19.155 1.00 94.12 90 PHE A O 1
ATOM 734 N N . LYS A 1 91 ? -12.795 9.256 17.357 1.00 93.44 91 LYS A N 1
ATOM 735 C CA . LYS A 1 91 ? -13.920 8.868 16.505 1.00 93.44 91 LYS A CA 1
ATOM 736 C C . LYS A 1 91 ? -14.213 7.379 16.694 1.00 93.44 91 LYS A C 1
ATOM 738 O O . LYS A 1 91 ? -13.666 6.547 15.971 1.00 93.44 91 LYS A O 1
ATOM 743 N N . ALA A 1 92 ? -15.108 7.045 17.626 1.00 92.25 92 ALA A N 1
ATOM 744 C CA . ALA A 1 92 ? -15.489 5.659 17.931 1.00 92.25 92 ALA A CA 1
ATOM 745 C C . ALA A 1 92 ? -15.944 4.858 16.693 1.00 92.25 92 ALA A C 1
ATOM 747 O O . ALA A 1 92 ? -15.672 3.664 16.583 1.00 92.25 92 ALA A O 1
ATOM 748 N N . THR A 1 93 ? -16.566 5.517 15.710 1.00 93.44 93 THR A N 1
ATOM 749 C CA . THR A 1 93 ? -16.955 4.897 14.432 1.00 93.44 93 THR A CA 1
ATOM 750 C C . THR A 1 93 ? -15.754 4.459 13.591 1.00 93.44 93 THR A C 1
ATOM 752 O O . THR A 1 93 ? -15.791 3.388 12.986 1.00 93.44 93 THR A O 1
ATOM 755 N N . ILE A 1 94 ? -14.679 5.253 13.555 1.00 94.56 94 ILE A N 1
ATOM 756 C CA . ILE A 1 94 ? -13.428 4.896 12.870 1.00 94.56 94 ILE A CA 1
ATOM 757 C C . ILE A 1 94 ? -12.742 3.759 13.624 1.00 94.56 94 ILE A C 1
ATOM 759 O O . ILE A 1 94 ? -12.376 2.762 13.004 1.00 94.56 94 ILE A O 1
ATOM 763 N N . PHE A 1 95 ? -12.665 3.870 14.951 1.00 96.94 95 PHE A N 1
ATOM 764 C CA . PHE A 1 95 ? -12.087 2.845 15.819 1.00 96.94 95 PHE A CA 1
ATOM 765 C C . PHE A 1 95 ? -12.751 1.478 15.619 1.00 96.94 95 PHE A C 1
ATOM 767 O O . PHE A 1 95 ? -12.077 0.508 15.273 1.00 96.94 95 PHE A O 1
ATOM 774 N N . ARG A 1 96 ? -14.088 1.423 15.691 1.00 95.88 96 ARG A N 1
ATOM 775 C CA . ARG A 1 96 ? -14.889 0.221 15.401 1.00 95.88 96 ARG A CA 1
ATOM 776 C C . ARG A 1 96 ? -14.589 -0.354 14.019 1.00 95.88 96 ARG A C 1
ATOM 778 O O . ARG A 1 96 ? -14.284 -1.537 13.895 1.00 95.88 96 ARG A O 1
ATOM 785 N N . ARG A 1 97 ? -14.652 0.471 12.967 1.00 95.75 97 ARG A N 1
ATOM 786 C CA . ARG A 1 97 ? -14.413 0.015 11.586 1.00 95.75 97 ARG A CA 1
ATOM 787 C C . ARG A 1 97 ? -13.004 -0.545 11.401 1.00 95.75 97 ARG A C 1
ATOM 789 O O . ARG A 1 97 ? -12.842 -1.520 10.669 1.00 95.75 97 ARG A O 1
ATOM 796 N N . ASN A 1 98 ? -11.999 0.048 12.041 1.00 96.88 98 ASN A N 1
ATOM 797 C CA . ASN A 1 98 ? -10.631 -0.456 11.993 1.00 96.88 98 ASN A CA 1
ATOM 798 C C . ASN A 1 98 ? -10.499 -1.803 12.681 1.00 96.88 98 ASN A C 1
ATOM 800 O O . ASN A 1 98 ? -9.979 -2.720 12.058 1.00 96.88 98 ASN A O 1
ATOM 804 N N . LEU A 1 99 ? -11.016 -1.960 13.899 1.00 97.00 99 LEU A N 1
ATOM 805 C CA . LEU A 1 99 ? -10.932 -3.233 14.616 1.00 97.00 99 LEU A CA 1
ATOM 806 C C . LEU A 1 99 ? -11.645 -4.359 13.860 1.00 97.00 99 LEU A C 1
ATOM 808 O O . LEU A 1 99 ? -11.080 -5.439 13.699 1.00 97.00 99 LEU A O 1
ATOM 812 N N . LEU A 1 100 ? -12.818 -4.078 13.285 1.00 95.06 100 LEU A N 1
ATOM 813 C CA . LEU A 1 100 ? -13.507 -5.009 12.387 1.00 95.06 100 LEU A CA 1
ATOM 814 C C . LEU A 1 100 ? -12.690 -5.345 11.139 1.00 95.06 100 LEU A C 1
ATOM 816 O O . LEU A 1 100 ? -12.727 -6.475 10.666 1.00 95.06 100 LEU A O 1
ATOM 820 N N . THR A 1 101 ? -11.953 -4.379 10.593 1.00 94.81 101 THR A N 1
ATOM 821 C CA . THR A 1 101 ? -11.106 -4.616 9.418 1.00 94.81 101 THR A CA 1
ATOM 822 C C . THR A 1 101 ? -9.868 -5.432 9.787 1.00 94.81 101 THR A C 1
ATOM 824 O O . THR A 1 101 ? -9.519 -6.349 9.057 1.00 94.81 101 THR A O 1
ATOM 827 N N . ILE A 1 102 ? -9.212 -5.125 10.908 1.00 95.94 102 ILE A N 1
ATOM 828 C CA . ILE A 1 102 ? -7.954 -5.738 11.356 1.00 95.94 102 ILE A CA 1
ATOM 829 C C . ILE A 1 102 ? -8.177 -7.187 11.798 1.00 95.94 102 ILE A C 1
ATOM 831 O O . ILE A 1 102 ? -7.451 -8.079 11.354 1.00 95.94 102 ILE A O 1
ATOM 835 N N . PHE A 1 103 ? -9.179 -7.410 12.653 1.00 95.31 103 PHE A N 1
ATOM 836 C CA . PHE A 1 103 ? -9.467 -8.705 13.278 1.00 95.31 103 PHE A CA 1
ATOM 837 C C . PHE A 1 103 ? -10.574 -9.494 12.578 1.00 95.31 103 PHE A C 1
ATOM 839 O O . PHE A 1 103 ? -10.829 -10.640 12.948 1.00 95.31 103 PHE A O 1
ATOM 846 N N . GLY A 1 104 ? -11.237 -8.892 11.591 1.00 89.50 104 GLY A N 1
ATOM 847 C CA . GLY A 1 104 ? -12.175 -9.584 10.722 1.00 89.50 104 GLY A CA 1
ATOM 848 C C . GLY A 1 104 ? -11.484 -10.237 9.530 1.00 89.50 104 GLY A C 1
ATOM 849 O O . GLY A 1 104 ? -10.491 -9.745 8.986 1.00 89.50 104 GLY A O 1
ATOM 850 N N . ASP A 1 105 ? -12.060 -11.346 9.077 1.00 77.94 105 ASP A N 1
ATOM 851 C CA . ASP A 1 105 ? -11.559 -12.050 7.907 1.00 77.94 105 ASP A CA 1
ATOM 852 C C . ASP A 1 105 ? -11.908 -11.302 6.623 1.00 77.94 105 ASP A C 1
ATOM 854 O O . ASP A 1 105 ? -13.076 -11.107 6.265 1.00 77.94 105 ASP A O 1
ATOM 858 N N . THR A 1 106 ? -10.878 -10.947 5.854 1.00 81.00 106 THR A N 1
ATOM 859 C CA . THR A 1 106 ? -11.086 -10.484 4.482 1.00 81.00 106 THR A CA 1
ATOM 860 C C . THR A 1 106 ? -11.452 -11.683 3.611 1.00 81.00 106 THR A C 1
ATOM 862 O O . THR A 1 106 ? -10.584 -12.395 3.108 1.00 81.00 106 THR A O 1
ATOM 865 N N . LYS A 1 107 ? -12.754 -11.916 3.415 1.00 81.44 107 LYS A N 1
ATOM 866 C CA . LYS A 1 107 ? -13.249 -13.013 2.572 1.00 81.44 107 LYS A CA 1
ATOM 867 C C . LYS A 1 107 ? -12.954 -12.739 1.098 1.00 81.44 107 LYS A C 1
ATOM 869 O O . LYS A 1 107 ? -13.562 -11.867 0.463 1.00 81.44 107 LYS A O 1
ATOM 874 N N . ILE A 1 108 ? -12.025 -13.513 0.548 1.00 82.56 108 ILE A N 1
ATOM 875 C CA . ILE A 1 108 ? -11.758 -13.565 -0.886 1.00 82.56 108 ILE A CA 1
ATOM 876 C C . ILE A 1 108 ? -12.781 -14.513 -1.510 1.00 82.56 108 ILE A C 1
ATOM 878 O O . ILE A 1 108 ? -12.823 -15.699 -1.196 1.00 82.56 108 ILE A O 1
ATOM 882 N N . SER A 1 109 ? -13.623 -13.978 -2.384 1.00 87.00 109 SER A N 1
ATOM 883 C CA . SER A 1 109 ? -14.626 -14.740 -3.115 1.00 87.00 109 SER A CA 1
ATOM 884 C C . SER A 1 109 ? -14.044 -15.250 -4.429 1.00 87.00 109 SER A C 1
ATOM 886 O O . SER A 1 109 ? -13.301 -14.549 -5.123 1.00 87.00 109 SER A O 1
ATOM 888 N N . MET A 1 110 ? -14.443 -16.457 -4.831 1.00 82.88 110 MET A N 1
ATOM 889 C CA . MET A 1 110 ? -14.150 -16.965 -6.175 1.00 82.88 110 MET A CA 1
ATOM 890 C C . MET A 1 110 ? -14.747 -16.076 -7.278 1.00 82.88 110 MET A C 1
ATOM 892 O O . MET A 1 110 ? -14.194 -16.015 -8.374 1.00 82.88 110 MET A O 1
ATOM 896 N N . PHE A 1 111 ? -15.822 -15.347 -6.960 1.00 83.12 111 PHE A N 1
ATOM 897 C CA . PHE A 1 111 ? -16.498 -14.408 -7.855 1.00 83.12 111 PHE A CA 1
ATOM 898 C C . PHE A 1 111 ? -15.844 -13.019 -7.890 1.00 83.12 111 PHE A C 1
ATOM 900 O O . PHE A 1 111 ? -16.238 -12.182 -8.699 1.00 83.12 111 PHE A O 1
ATOM 907 N N . ASP A 1 112 ? -14.842 -12.756 -7.044 1.00 85.69 112 ASP A N 1
ATOM 908 C CA . ASP A 1 112 ? -14.108 -11.494 -7.101 1.00 85.69 112 ASP A CA 1
ATOM 909 C C . ASP A 1 112 ? -13.316 -11.391 -8.410 1.00 85.69 112 ASP A C 1
ATOM 911 O O . ASP A 1 112 ? -12.606 -12.322 -8.808 1.00 85.69 112 ASP A O 1
ATOM 915 N N . SER A 1 113 ? -13.367 -10.212 -9.038 1.00 89.06 113 SER A N 1
ATOM 916 C CA . SER A 1 113 ? -12.481 -9.875 -10.156 1.00 89.06 113 SER A CA 1
ATOM 917 C C . SER A 1 113 ? -11.007 -9.979 -9.739 1.00 89.06 113 SER A C 1
ATOM 919 O O . SER A 1 113 ? -10.672 -9.848 -8.560 1.00 89.06 113 SER A O 1
ATOM 921 N N . ALA A 1 114 ? -10.092 -10.137 -10.701 1.00 80.31 114 ALA A N 1
ATOM 922 C CA . ALA A 1 114 ? -8.655 -10.175 -10.410 1.00 80.31 114 ALA A CA 1
ATOM 923 C C . ALA A 1 114 ? -8.180 -8.924 -9.642 1.00 80.31 114 ALA A C 1
ATOM 925 O O . ALA A 1 114 ? -7.409 -9.031 -8.688 1.00 80.31 114 ALA A O 1
ATOM 926 N N . ARG A 1 115 ? -8.703 -7.742 -10.003 1.00 82.75 115 ARG A N 1
ATOM 927 C CA . ARG A 1 115 ? -8.415 -6.471 -9.321 1.00 82.75 115 ARG A CA 1
ATOM 928 C C . ARG A 1 115 ? -8.948 -6.464 -7.888 1.00 82.75 115 ARG A C 1
ATOM 930 O O . ARG A 1 115 ? -8.231 -6.066 -6.972 1.00 82.75 115 ARG A O 1
ATOM 937 N N . THR A 1 116 ? -10.184 -6.918 -7.684 1.00 84.69 116 THR A N 1
ATOM 938 C CA . THR A 1 116 ? -10.809 -7.006 -6.354 1.00 84.69 116 THR A CA 1
ATOM 939 C C . THR A 1 116 ? -10.061 -7.993 -5.466 1.00 84.69 116 THR A C 1
ATOM 941 O O . THR A 1 116 ? -9.732 -7.664 -4.328 1.00 84.69 116 THR A O 1
ATOM 944 N N . ARG A 1 117 ? -9.716 -9.166 -6.003 1.00 87.12 117 ARG A N 1
ATOM 945 C CA . ARG A 1 117 ? -8.922 -10.184 -5.312 1.00 87.12 117 ARG A CA 1
ATOM 946 C C . ARG A 1 117 ? -7.558 -9.640 -4.902 1.00 87.12 117 ARG A C 1
ATOM 948 O O . ARG A 1 117 ? -7.171 -9.808 -3.754 1.00 87.12 117 ARG A O 1
ATOM 955 N N . TRP A 1 118 ? -6.864 -8.934 -5.797 1.00 85.06 118 TRP A N 1
ATOM 956 C CA . TRP A 1 118 ? -5.575 -8.315 -5.482 1.00 85.06 118 TRP A CA 1
ATOM 957 C C . TRP A 1 118 ? -5.682 -7.284 -4.352 1.00 85.06 118 TRP A C 1
ATOM 959 O O . TRP A 1 118 ? -4.856 -7.294 -3.441 1.00 85.06 118 TRP A O 1
ATOM 969 N N . ARG A 1 119 ? -6.722 -6.436 -4.360 1.00 84.69 119 ARG A N 1
ATOM 970 C CA . ARG A 1 119 ? -6.972 -5.469 -3.275 1.00 84.69 119 ARG A CA 1
ATOM 971 C C . ARG A 1 119 ? -7.275 -6.157 -1.948 1.00 84.69 119 ARG A C 1
ATOM 973 O O . ARG A 1 119 ? -6.694 -5.784 -0.938 1.00 84.69 119 ARG A O 1
ATOM 980 N N . LYS A 1 120 ? -8.141 -7.174 -1.950 1.00 89.44 120 LYS A N 1
ATOM 981 C CA . LYS A 1 120 ? -8.461 -7.964 -0.753 1.00 89.44 120 LYS A CA 1
ATOM 982 C C . LYS A 1 120 ? -7.234 -8.681 -0.197 1.00 89.44 120 LYS A C 1
ATOM 984 O O . LYS A 1 120 ? -7.024 -8.693 1.005 1.00 89.44 120 LYS A O 1
ATOM 989 N N . GLU A 1 121 ? -6.388 -9.210 -1.069 1.00 89.50 121 GLU A N 1
ATOM 990 C CA . GLU A 1 121 ? -5.143 -9.869 -0.684 1.00 89.50 121 GLU A CA 1
ATOM 991 C C . GLU A 1 121 ? -4.107 -8.876 -0.128 1.00 89.50 121 GLU A C 1
ATOM 993 O O . GLU A 1 121 ? -3.390 -9.181 0.823 1.00 89.50 121 GLU A O 1
ATOM 998 N N . ALA A 1 122 ? -4.043 -7.660 -0.677 1.00 88.31 122 ALA A N 1
ATOM 999 C CA . ALA A 1 122 ? -3.236 -6.583 -0.111 1.00 88.31 122 ALA A CA 1
ATOM 1000 C C . ALA A 1 122 ? -3.759 -6.137 1.265 1.00 88.31 122 ALA A C 1
ATOM 1002 O O . ALA A 1 122 ? -2.961 -5.997 2.189 1.00 88.31 122 ALA A O 1
ATOM 1003 N N . ALA A 1 123 ? -5.078 -5.973 1.413 1.00 91.69 123 ALA A N 1
ATOM 1004 C CA . ALA A 1 123 ? -5.720 -5.664 2.689 1.00 91.69 123 ALA A CA 1
ATOM 1005 C C . ALA A 1 123 ? -5.429 -6.753 3.731 1.00 91.69 123 ALA A C 1
ATOM 1007 O O . ALA A 1 123 ? -4.960 -6.441 4.818 1.00 91.69 123 ALA A O 1
ATOM 1008 N N . ARG A 1 124 ? -5.585 -8.033 3.362 1.00 91.88 124 ARG A N 1
ATOM 1009 C CA . ARG A 1 124 ? -5.286 -9.186 4.223 1.00 91.88 124 ARG A CA 1
ATOM 1010 C C . ARG A 1 124 ? -3.859 -9.137 4.766 1.00 91.88 124 ARG A C 1
ATOM 1012 O O . ARG A 1 124 ? -3.668 -9.230 5.974 1.00 91.88 124 ARG A O 1
ATOM 1019 N N . ARG A 1 125 ? -2.867 -8.913 3.896 1.00 91.56 125 ARG A N 1
ATOM 1020 C CA . ARG A 1 125 ? -1.456 -8.783 4.302 1.00 91.56 125 ARG A CA 1
ATOM 1021 C C . ARG A 1 125 ? -1.216 -7.601 5.244 1.00 91.56 125 ARG A C 1
ATOM 1023 O O . ARG A 1 125 ? -0.427 -7.720 6.174 1.00 91.56 125 ARG A O 1
ATOM 1030 N N . ARG A 1 126 ? -1.896 -6.473 5.026 1.00 94.75 126 ARG A N 1
ATOM 1031 C CA . ARG A 1 126 ? -1.813 -5.306 5.920 1.00 94.75 126 ARG A CA 1
ATOM 1032 C C . ARG A 1 126 ? -2.462 -5.582 7.275 1.00 94.75 126 ARG A C 1
ATOM 1034 O O . ARG A 1 126 ? -1.877 -5.232 8.291 1.00 94.75 126 ARG A O 1
ATOM 1041 N N . ASN A 1 127 ? -3.604 -6.266 7.302 1.00 94.38 127 ASN A N 1
ATOM 1042 C CA . ASN A 1 127 ? -4.258 -6.682 8.543 1.00 94.38 127 ASN A CA 1
ATOM 1043 C C . ASN A 1 127 ? -3.348 -7.605 9.361 1.00 94.38 127 ASN A C 1
ATOM 1045 O O . ASN A 1 127 ? -3.197 -7.399 10.557 1.00 94.38 127 ASN A O 1
ATOM 1049 N N . GLU A 1 128 ? -2.725 -8.595 8.714 1.00 93.44 128 GLU A N 1
ATOM 1050 C CA . GLU A 1 128 ? -1.765 -9.503 9.357 1.00 93.44 128 GLU A CA 1
ATOM 1051 C C . GLU A 1 128 ? -0.563 -8.746 9.934 1.00 93.44 128 GLU A C 1
ATOM 1053 O O . GLU A 1 128 ? -0.154 -9.021 11.058 1.00 93.44 128 GLU A O 1
ATOM 1058 N N . ALA A 1 129 ? -0.032 -7.763 9.200 1.00 94.56 129 ALA A N 1
ATOM 1059 C CA . ALA A 1 129 ? 1.054 -6.919 9.689 1.00 94.56 129 ALA A CA 1
ATOM 1060 C C . ALA A 1 129 ? 0.634 -6.092 10.916 1.00 94.56 129 ALA A C 1
ATOM 1062 O O . ALA A 1 129 ? 1.352 -6.093 11.910 1.00 94.56 129 ALA A O 1
ATOM 1063 N N . ILE A 1 130 ? -0.544 -5.454 10.881 1.00 96.44 130 ILE A N 1
ATOM 1064 C CA . ILE A 1 130 ? -1.063 -4.658 12.007 1.00 96.44 130 ILE A CA 1
ATOM 1065 C C . ILE A 1 130 ? -1.327 -5.541 13.230 1.00 96.44 130 ILE A C 1
ATOM 1067 O O . ILE A 1 130 ? -0.993 -5.158 14.342 1.00 96.44 130 ILE A O 1
ATOM 1071 N N . ARG A 1 131 ? -1.877 -6.746 13.046 1.00 94.94 131 ARG A N 1
ATOM 1072 C CA . ARG A 1 131 ? -2.097 -7.702 14.146 1.00 94.94 131 ARG A CA 1
ATOM 1073 C C . ARG A 1 131 ? -0.804 -8.172 14.814 1.00 94.94 131 ARG A C 1
ATOM 1075 O O . ARG A 1 131 ? -0.852 -8.641 15.946 1.00 94.94 131 ARG A O 1
ATOM 1082 N N . GLY A 1 132 ? 0.323 -8.083 14.110 1.00 93.12 132 GLY A N 1
ATOM 1083 C CA . GLY A 1 132 ? 1.645 -8.390 14.648 1.00 93.12 132 GLY A CA 1
ATOM 1084 C C . GLY A 1 132 ? 2.270 -7.265 15.475 1.00 93.12 132 GLY A C 1
ATOM 1085 O O . GLY A 1 132 ? 3.330 -7.497 16.053 1.00 93.12 132 GLY A O 1
ATOM 1086 N N . LEU A 1 133 ? 1.652 -6.081 15.516 1.00 93.94 133 LEU A N 1
ATOM 1087 C CA . LEU A 1 133 ? 2.133 -4.944 16.296 1.00 93.94 133 LEU A CA 1
ATOM 1088 C C . LEU A 1 133 ? 1.827 -5.108 17.786 1.00 93.94 133 LEU A C 1
ATOM 1090 O O . LEU A 1 133 ? 0.962 -5.897 18.187 1.00 93.94 133 LEU A O 1
ATOM 1094 N N . ASN A 1 134 ? 2.504 -4.320 18.617 1.00 92.12 134 ASN A N 1
ATOM 1095 C CA . ASN A 1 134 ? 2.142 -4.201 20.018 1.00 92.12 134 ASN A CA 1
ATOM 1096 C C . ASN A 1 134 ? 0.722 -3.607 20.176 1.00 92.12 134 ASN A C 1
ATOM 1098 O O . ASN A 1 134 ? 0.236 -2.876 19.303 1.00 92.12 134 ASN A O 1
ATOM 1102 N N . PRO A 1 135 ? 0.017 -3.908 21.282 1.00 94.31 135 PRO A N 1
ATOM 1103 C CA . PRO A 1 135 ? -1.369 -3.474 21.445 1.00 94.31 135 PRO A CA 1
ATOM 1104 C C . PRO A 1 135 ? -1.559 -1.951 21.402 1.00 94.31 135 PRO A C 1
ATOM 1106 O O . PRO A 1 135 ? -2.569 -1.471 20.885 1.00 94.31 135 PRO A O 1
ATOM 1109 N N . ASP A 1 136 ? -0.585 -1.184 21.891 1.00 93.75 136 ASP A N 1
ATOM 1110 C CA . ASP A 1 136 ? -0.649 0.278 21.903 1.00 93.75 136 ASP A CA 1
ATOM 1111 C C . ASP A 1 136 ? -0.563 0.846 20.475 1.00 93.75 136 ASP A C 1
ATOM 1113 O O . ASP A 1 136 ? -1.315 1.754 20.104 1.00 93.75 136 ASP A O 1
ATOM 1117 N N . ALA A 1 137 ? 0.274 0.253 19.625 1.00 95.25 137 ALA A N 1
ATOM 1118 C CA . ALA A 1 137 ? 0.361 0.569 18.207 1.00 95.25 137 ALA A CA 1
ATOM 1119 C C . ALA A 1 137 ? -0.939 0.209 17.469 1.00 95.25 137 ALA A C 1
ATOM 1121 O O . ALA A 1 137 ? -1.404 0.997 16.644 1.00 95.25 137 ALA A O 1
ATOM 1122 N N . ILE A 1 138 ? -1.590 -0.915 17.803 1.00 96.69 138 ILE A N 1
ATOM 1123 C CA . ILE A 1 138 ? -2.894 -1.294 17.223 1.00 96.69 138 ILE A CA 1
ATOM 1124 C C . ILE A 1 138 ? -3.983 -0.277 17.590 1.00 96.69 138 ILE A C 1
ATOM 1126 O O . ILE A 1 138 ? -4.763 0.124 16.717 1.00 96.69 138 ILE A O 1
ATOM 1130 N N . VAL A 1 139 ? -4.051 0.173 18.849 1.00 96.56 139 VAL A N 1
ATOM 1131 C CA . VAL A 1 139 ? -5.021 1.208 19.254 1.00 96.56 139 VAL A CA 1
ATOM 1132 C C . VAL A 1 139 ? -4.721 2.527 18.566 1.00 96.56 139 VAL A C 1
ATOM 1134 O O . VAL A 1 139 ? -5.626 3.107 17.963 1.00 96.56 139 VAL A O 1
ATOM 1137 N N . THR A 1 140 ? -3.459 2.957 18.579 1.00 96.88 140 THR A N 1
ATOM 1138 C CA . THR A 1 140 ? -3.017 4.189 17.914 1.00 96.88 140 THR A CA 1
ATOM 1139 C C . THR A 1 140 ? -3.382 4.169 16.428 1.00 96.88 140 THR A C 1
ATOM 1141 O O . THR A 1 140 ? -3.976 5.119 15.917 1.00 96.88 140 THR A O 1
ATOM 1144 N N . TRP A 1 141 ? -3.128 3.054 15.739 1.00 97.56 141 TRP A N 1
ATOM 1145 C CA . TRP A 1 141 ? -3.532 2.852 14.348 1.00 97.56 141 TRP A CA 1
ATOM 1146 C C . TRP A 1 141 ? -5.047 2.990 14.172 1.00 97.56 141 TRP A C 1
ATOM 1148 O O . TRP A 1 141 ? -5.531 3.686 13.274 1.00 97.56 141 TRP A O 1
ATOM 1158 N N . SER A 1 142 ? -5.803 2.331 15.052 1.00 97.31 142 SER A N 1
ATOM 1159 C CA . SER A 1 142 ? -7.258 2.217 14.960 1.00 97.31 142 SER A CA 1
ATOM 1160 C C . SER A 1 142 ? -7.986 3.535 15.221 1.00 97.31 142 SER A C 1
ATOM 1162 O O . SER A 1 142 ? -9.084 3.725 14.698 1.00 97.31 142 SER A O 1
ATOM 1164 N N . ILE A 1 143 ? -7.405 4.458 15.987 1.00 96.81 143 ILE A N 1
ATOM 1165 C CA . ILE A 1 143 ? -7.985 5.794 16.199 1.00 96.81 143 ILE A CA 1
ATOM 1166 C C . ILE A 1 143 ? -7.539 6.804 15.135 1.00 96.81 143 ILE A C 1
ATOM 1168 O O . ILE A 1 143 ? -8.286 7.735 14.835 1.00 96.81 143 ILE A O 1
ATOM 1172 N N . ALA A 1 144 ? -6.351 6.619 14.550 1.00 96.00 144 ALA A N 1
ATOM 1173 C CA . ALA A 1 144 ? -5.728 7.615 13.686 1.00 96.00 144 ALA A CA 1
ATOM 1174 C C . ALA A 1 144 ? -6.144 7.511 12.214 1.00 96.00 144 ALA A C 1
ATOM 1176 O O . ALA A 1 144 ? -6.329 8.538 11.555 1.00 96.00 144 ALA A O 1
ATOM 1177 N N . PHE A 1 145 ? -6.279 6.295 11.674 1.00 96.00 145 PHE A N 1
ATOM 1178 C CA . PHE A 1 145 ? -6.356 6.092 10.224 1.00 96.00 145 PHE A CA 1
ATOM 1179 C C . PHE A 1 145 ? -7.636 5.399 9.798 1.00 96.00 145 PHE A C 1
ATOM 1181 O O . PHE A 1 145 ? -7.945 4.320 10.276 1.00 96.00 145 PHE A O 1
ATOM 1188 N N . GLU A 1 146 ? -8.357 5.935 8.818 1.00 94.69 146 GLU A N 1
ATOM 1189 C CA . GLU A 1 146 ? -9.511 5.217 8.277 1.00 94.69 146 GLU A CA 1
ATOM 1190 C C . GLU A 1 146 ? -9.112 3.945 7.506 1.00 94.69 146 GLU A C 1
ATOM 1192 O O . GLU A 1 146 ? -8.150 3.983 6.733 1.00 94.69 146 GLU A O 1
ATOM 1197 N N . PRO A 1 147 ? -9.915 2.860 7.550 1.00 94.06 147 PRO A N 1
ATOM 1198 C CA . PRO A 1 147 ? -9.679 1.676 6.716 1.00 94.06 147 PRO A CA 1
ATOM 1199 C C . PRO A 1 147 ? -9.589 2.006 5.223 1.00 94.06 147 PRO A C 1
ATOM 1201 O O . PRO A 1 147 ? -8.840 1.389 4.467 1.00 94.06 147 PRO A O 1
ATOM 1204 N N . SER A 1 148 ? -10.337 3.022 4.783 1.00 90.12 148 SER A N 1
ATOM 1205 C CA . SER A 1 148 ? -10.355 3.488 3.395 1.00 90.12 148 SER A CA 1
ATOM 1206 C C . SER A 1 148 ? -8.994 4.019 2.926 1.00 90.12 148 SER A C 1
ATOM 1208 O O . SER A 1 148 ? -8.739 4.012 1.721 1.00 90.12 148 SER A O 1
ATOM 1210 N N . LEU A 1 149 ? -8.124 4.447 3.844 1.00 91.50 149 LEU A N 1
ATOM 1211 C CA . LEU A 1 149 ? -6.776 4.941 3.577 1.00 91.50 149 LEU A CA 1
ATOM 1212 C C . LEU A 1 149 ? -5.776 3.784 3.451 1.00 91.50 149 LEU A C 1
ATOM 1214 O O . LEU A 1 149 ? -5.029 3.701 2.474 1.00 91.50 149 LEU A O 1
ATOM 1218 N N . TRP A 1 150 ? -5.780 2.864 4.416 1.00 92.88 150 TRP A N 1
ATOM 1219 C CA . TRP A 1 150 ? -4.733 1.850 4.523 1.00 92.88 150 TRP A CA 1
ATOM 1220 C C . TRP A 1 150 ? -5.141 0.471 3.994 1.00 92.88 150 TRP A C 1
ATOM 1222 O O . TRP A 1 150 ? -4.326 -0.181 3.348 1.00 92.88 150 TRP A O 1
ATOM 1232 N N . ALA A 1 151 ? -6.384 0.024 4.161 1.00 89.56 151 ALA A N 1
ATOM 1233 C CA . ALA A 1 151 ? -6.802 -1.305 3.707 1.00 89.56 151 ALA A CA 1
ATOM 1234 C C . ALA A 1 151 ? -7.033 -1.348 2.186 1.00 89.56 151 ALA A C 1
ATOM 1236 O O . ALA A 1 151 ? -6.766 -2.349 1.529 1.00 89.56 151 ALA A O 1
ATOM 1237 N N . SER A 1 152 ? -7.483 -0.239 1.592 1.00 78.25 152 SER A N 1
ATOM 1238 C CA . SER A 1 152 ? -7.824 -0.167 0.160 1.00 78.25 152 SER A CA 1
ATOM 1239 C C . SER A 1 152 ? -6.617 -0.047 -0.786 1.00 78.25 152 SER A C 1
ATOM 1241 O O . SER A 1 152 ? -6.787 -0.110 -2.007 1.00 78.25 152 SER A O 1
ATOM 1243 N N . GLY A 1 153 ? -5.409 0.141 -0.243 1.00 80.56 153 GLY A N 1
ATOM 1244 C CA . GLY A 1 153 ? -4.198 0.342 -1.039 1.00 80.56 153 GLY A CA 1
ATOM 1245 C C . GLY A 1 153 ? -3.908 1.791 -1.442 1.00 80.56 153 GLY A C 1
ATOM 1246 O O . GLY A 1 153 ? -3.064 1.982 -2.311 1.00 80.56 153 GLY A O 1
ATOM 1247 N N . LYS A 1 154 ? -4.578 2.806 -0.864 1.00 87.12 154 LYS A N 1
ATOM 1248 C CA . LYS A 1 154 ? -4.290 4.223 -1.185 1.00 87.12 154 LYS A CA 1
ATOM 1249 C C . LYS A 1 154 ? -2.906 4.663 -0.713 1.00 87.12 154 LYS A C 1
ATOM 1251 O O . LYS A 1 154 ? -2.238 5.409 -1.419 1.00 87.12 154 LYS A O 1
ATOM 1256 N N . ILE A 1 155 ? -2.465 4.185 0.448 1.00 91.31 155 ILE A N 1
ATOM 1257 C CA . ILE A 1 155 ? -1.066 4.331 0.863 1.00 91.31 155 ILE A CA 1
ATOM 1258 C C . ILE A 1 155 ? -0.201 3.295 0.147 1.00 91.31 155 ILE A C 1
ATOM 1260 O O . ILE A 1 155 ? -0.588 2.123 0.023 1.00 91.31 155 ILE A O 1
ATOM 1264 N N . ALA A 1 156 ? 0.969 3.727 -0.313 1.00 91.31 156 ALA A N 1
ATOM 1265 C CA . ALA A 1 156 ? 1.963 2.843 -0.901 1.00 91.31 156 ALA A CA 1
ATOM 1266 C C . ALA A 1 156 ? 2.493 1.852 0.153 1.00 91.31 156 ALA A C 1
ATOM 1268 O O . ALA A 1 156 ? 2.459 2.127 1.351 1.00 91.31 156 ALA A O 1
ATOM 1269 N N . SER A 1 157 ? 2.912 0.660 -0.280 1.00 91.12 157 SER A N 1
ATOM 1270 C CA . SER A 1 157 ? 3.322 -0.401 0.654 1.00 91.12 157 SER A CA 1
ATOM 1271 C C . SER A 1 157 ? 4.586 -0.057 1.435 1.00 91.12 157 SER A C 1
ATOM 1273 O O . SER A 1 157 ? 4.663 -0.391 2.605 1.00 91.12 157 SER A O 1
ATOM 1275 N N . ASP A 1 158 ? 5.528 0.642 0.808 1.00 92.06 158 ASP A N 1
ATOM 1276 C CA . ASP A 1 158 ? 6.740 1.148 1.456 1.00 92.06 158 ASP A CA 1
ATOM 1277 C C . ASP A 1 158 ? 6.411 2.158 2.567 1.00 92.06 158 ASP A C 1
ATOM 1279 O O . ASP A 1 158 ? 6.916 2.032 3.675 1.00 92.06 158 ASP A O 1
ATOM 1283 N N . VAL A 1 159 ? 5.491 3.093 2.310 1.00 95.00 159 VAL A N 1
ATOM 1284 C CA . VAL A 1 159 ? 4.992 4.036 3.327 1.00 95.00 159 VAL A CA 1
ATOM 1285 C C . VAL A 1 159 ? 4.285 3.296 4.463 1.00 95.00 159 VAL A C 1
ATOM 1287 O O . VAL A 1 159 ? 4.527 3.591 5.626 1.00 95.00 159 VAL A O 1
ATOM 1290 N N . PHE A 1 160 ? 3.439 2.310 4.146 1.00 95.44 160 PHE A N 1
ATOM 1291 C CA . PHE A 1 160 ? 2.766 1.490 5.159 1.00 95.44 160 PHE A CA 1
ATOM 1292 C C . PHE A 1 160 ? 3.762 0.745 6.057 1.00 95.44 160 PHE A C 1
ATOM 1294 O O . PHE A 1 160 ? 3.590 0.745 7.271 1.00 95.44 160 PHE A O 1
ATOM 1301 N N . GLU A 1 161 ? 4.795 0.131 5.475 1.00 94.44 161 GLU A N 1
ATOM 1302 C CA . GLU A 1 161 ? 5.838 -0.577 6.226 1.00 94.44 161 GLU A CA 1
ATOM 1303 C C . GLU A 1 161 ? 6.578 0.378 7.174 1.00 94.44 161 GLU A C 1
ATOM 1305 O O . GLU A 1 161 ? 6.684 0.088 8.366 1.00 94.44 161 GLU A O 1
ATOM 1310 N N . THR A 1 162 ? 6.987 1.558 6.695 1.00 93.88 162 THR A N 1
ATOM 1311 C CA . THR A 1 162 ? 7.607 2.582 7.552 1.00 93.88 162 THR A CA 1
ATOM 1312 C C . THR A 1 162 ? 6.671 3.028 8.679 1.00 93.88 162 THR A C 1
ATOM 1314 O O . THR A 1 162 ? 7.086 3.060 9.831 1.00 93.88 162 THR A O 1
ATOM 1317 N N . MET A 1 163 ? 5.385 3.265 8.393 1.00 95.00 163 MET A N 1
ATOM 1318 C CA . MET A 1 163 ? 4.399 3.617 9.426 1.00 95.00 163 MET A CA 1
ATOM 1319 C C . MET A 1 163 ? 4.259 2.535 10.503 1.00 95.00 163 MET A C 1
ATOM 1321 O O . MET A 1 163 ? 4.118 2.858 11.680 1.00 95.00 163 MET A O 1
ATOM 1325 N N . THR A 1 164 ? 4.262 1.253 10.117 1.00 95.19 164 THR A N 1
ATOM 1326 C CA . THR A 1 164 ? 4.185 0.155 11.091 1.00 95.19 164 THR A CA 1
ATOM 1327 C C . THR A 1 164 ? 5.417 0.101 11.990 1.00 95.19 164 THR A C 1
ATOM 1329 O O . THR A 1 164 ? 5.271 -0.127 13.185 1.00 95.19 164 THR A O 1
ATOM 1332 N N . GLU A 1 165 ? 6.610 0.360 11.446 1.00 93.25 165 GLU A N 1
ATOM 1333 C CA . GLU A 1 165 ? 7.851 0.425 12.228 1.00 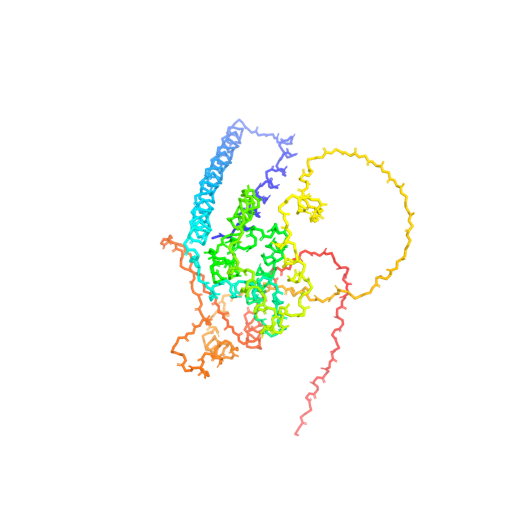93.25 165 GLU A CA 1
ATOM 1334 C C . GLU A 1 165 ? 7.856 1.622 13.187 1.00 93.25 165 GLU A C 1
ATOM 1336 O O . GLU A 1 165 ? 8.224 1.469 14.351 1.00 93.25 165 GLU A O 1
ATOM 1341 N N . ASP A 1 166 ? 7.403 2.788 12.721 1.00 92.44 166 ASP A N 1
ATOM 1342 C CA . ASP A 1 166 ? 7.341 4.008 13.526 1.00 92.44 166 ASP A CA 1
ATOM 1343 C C . ASP A 1 166 ? 6.387 3.863 14.710 1.00 92.44 166 ASP A C 1
ATOM 1345 O O . ASP A 1 166 ? 6.753 4.210 15.830 1.00 92.44 166 ASP A O 1
ATOM 1349 N N . LEU A 1 167 ? 5.187 3.317 14.483 1.00 93.12 167 LEU A N 1
ATOM 1350 C CA . LEU A 1 167 ? 4.199 3.117 15.545 1.00 93.12 167 LEU A CA 1
ATOM 1351 C C . LEU A 1 167 ? 4.597 2.025 16.533 1.00 93.12 167 LEU A C 1
ATOM 1353 O O . LEU A 1 167 ? 4.290 2.143 17.715 1.00 93.12 167 LEU A O 1
ATOM 1357 N N . GLU A 1 168 ? 5.296 0.989 16.077 1.00 91.69 168 GLU A N 1
ATOM 1358 C CA . GLU A 1 168 ? 5.841 -0.040 16.964 1.00 91.69 168 GLU A CA 1
ATOM 1359 C C . GLU A 1 168 ? 6.942 0.518 17.880 1.00 91.69 168 GLU A C 1
ATOM 1361 O O . GLU A 1 168 ? 7.132 0.028 18.990 1.00 91.69 168 GLU A O 1
ATOM 1366 N N . ALA A 1 169 ? 7.673 1.535 17.414 1.00 89.62 169 ALA A N 1
ATOM 1367 C CA . ALA A 1 169 ? 8.732 2.202 18.164 1.00 89.62 169 ALA A CA 1
ATOM 1368 C C . ALA A 1 169 ? 8.224 3.314 19.098 1.00 89.62 169 ALA A C 1
ATOM 1370 O O . ALA A 1 169 ? 9.016 3.869 19.864 1.00 89.62 169 ALA A O 1
ATOM 1371 N N . GLU A 1 170 ? 6.939 3.670 19.030 1.00 88.81 170 GLU A N 1
ATOM 1372 C CA . GLU A 1 170 ? 6.362 4.671 19.919 1.00 88.81 170 GLU A CA 1
ATOM 1373 C C . GLU A 1 170 ? 6.364 4.184 21.374 1.00 88.81 170 GLU A C 1
ATOM 1375 O O . GLU A 1 170 ? 6.146 2.998 21.640 1.00 88.81 170 GLU A O 1
ATOM 1380 N N . PRO A 1 171 ? 6.574 5.094 22.342 1.00 86.00 171 PRO A N 1
ATOM 1381 C CA . PRO A 1 171 ? 6.540 4.721 23.734 1.00 86.00 171 PRO A CA 1
ATOM 1382 C C . PRO A 1 171 ? 5.134 4.244 24.131 1.00 86.00 171 PRO A C 1
ATOM 1384 O O . PRO A 1 171 ? 4.130 4.695 23.557 1.00 86.00 171 PRO A O 1
ATOM 1387 N N . PRO A 1 172 ? 5.062 3.371 25.143 1.00 85.31 172 PRO A N 1
ATOM 1388 C CA . PRO A 1 172 ? 3.809 2.841 25.659 1.00 85.31 172 PRO A CA 1
ATOM 1389 C C . PRO A 1 172 ? 2.919 3.947 26.206 1.00 85.31 172 PRO A C 1
ATOM 1391 O O . PRO A 1 172 ? 3.395 4.987 26.667 1.00 85.31 172 PRO A O 1
ATOM 1394 N N . CYS A 1 173 ? 1.616 3.694 26.190 1.00 84.00 173 CYS A N 1
ATOM 1395 C CA . CYS A 1 173 ? 0.617 4.653 26.625 1.00 84.00 173 CYS A CA 1
ATOM 1396 C C . CYS A 1 173 ? -0.401 3.985 27.551 1.00 84.00 173 CYS A C 1
ATOM 1398 O O . CYS A 1 173 ? -0.822 2.851 27.319 1.00 84.00 173 CYS A O 1
ATOM 1400 N N . GLU A 1 174 ? -0.803 4.697 28.602 1.00 87.44 174 GLU A N 1
ATOM 1401 C CA . GLU A 1 174 ? -1.937 4.301 29.429 1.00 87.44 174 GLU A CA 1
ATOM 1402 C C . GLU A 1 174 ? -3.222 4.789 28.759 1.00 87.44 174 GLU A C 1
ATOM 1404 O O . GLU A 1 174 ? -3.488 5.988 28.676 1.00 87.44 174 GLU A O 1
ATOM 1409 N N . TRP A 1 175 ? -4.009 3.851 28.236 1.00 91.62 175 TRP A N 1
ATOM 1410 C CA . TRP A 1 175 ? -5.239 4.193 27.533 1.00 91.62 175 TRP A CA 1
ATOM 1411 C C . TRP A 1 175 ? -6.350 4.592 28.508 1.00 91.62 175 TRP A C 1
ATOM 1413 O O . TRP A 1 175 ? -6.552 3.909 29.515 1.00 91.62 175 TRP A O 1
ATOM 1423 N N . PRO A 1 176 ? -7.135 5.640 28.194 1.00 92.88 176 PRO A N 1
ATOM 1424 C CA . PRO A 1 176 ? -8.310 5.989 28.981 1.00 92.88 176 PRO A CA 1
ATOM 1425 C C . PRO A 1 176 ? -9.310 4.822 29.070 1.00 92.88 176 PRO A C 1
ATOM 1427 O O . PRO A 1 176 ? -9.461 4.086 28.087 1.00 92.88 176 PRO A O 1
ATOM 1430 N N . PRO A 1 177 ? -10.085 4.701 30.169 1.00 91.81 177 PRO A N 1
ATOM 1431 C CA . PRO A 1 177 ? -11.087 3.640 30.337 1.00 91.81 177 PRO A CA 1
ATOM 1432 C C . PRO A 1 177 ? -12.072 3.522 29.167 1.00 91.81 177 PRO A C 1
ATOM 1434 O O . PRO A 1 177 ? -12.471 2.422 28.801 1.00 91.81 177 PRO A O 1
ATOM 1437 N N . ALA A 1 178 ? -12.373 4.643 28.501 1.00 92.44 178 ALA A N 1
ATOM 1438 C CA . ALA A 1 178 ? -13.230 4.692 27.319 1.00 92.44 178 ALA A CA 1
ATOM 1439 C C . ALA A 1 178 ? -12.788 3.742 26.186 1.00 92.44 178 ALA A C 1
ATOM 1441 O O . ALA A 1 178 ? -13.636 3.256 25.432 1.00 92.44 178 ALA A O 1
ATOM 1442 N N . ILE A 1 179 ? -11.485 3.460 26.051 1.00 94.56 179 ILE A N 1
ATOM 1443 C CA . ILE A 1 179 ? -10.985 2.483 25.075 1.00 94.56 179 ILE A CA 1
ATOM 1444 C C . ILE A 1 179 ? -11.387 1.074 25.481 1.00 94.56 179 ILE A C 1
ATOM 1446 O O . ILE A 1 179 ? -11.951 0.359 24.657 1.00 94.56 179 ILE A O 1
ATOM 1450 N N . MET A 1 180 ? -11.169 0.702 26.741 1.00 93.31 180 MET A N 1
ATOM 1451 C CA . MET A 1 180 ? -11.534 -0.619 27.253 1.00 93.31 180 MET A CA 1
ATOM 1452 C C . MET A 1 180 ? -13.045 -0.840 27.185 1.00 93.31 180 MET A C 1
ATOM 1454 O O . MET A 1 180 ? -13.482 -1.839 26.623 1.00 93.31 180 MET A O 1
ATOM 1458 N N . ASP A 1 181 ? -13.840 0.147 27.604 1.00 93.44 181 ASP A N 1
ATOM 1459 C CA . ASP A 1 181 ? -15.302 0.096 27.499 1.00 93.44 181 ASP A CA 1
ATOM 1460 C C . ASP A 1 181 ? -15.766 -0.113 26.052 1.00 93.44 181 ASP A C 1
ATOM 1462 O O . ASP A 1 181 ? -16.733 -0.826 25.782 1.00 93.44 181 ASP A O 1
ATOM 1466 N N . THR A 1 182 ? -15.082 0.521 25.094 1.00 94.38 182 THR A N 1
ATOM 1467 C CA . THR A 1 182 ? -15.399 0.362 23.672 1.00 94.38 182 THR A CA 1
ATOM 1468 C C . THR A 1 182 ? -14.993 -1.020 23.167 1.00 94.38 182 THR A C 1
ATOM 1470 O O . THR A 1 182 ? -15.752 -1.634 22.421 1.00 94.38 182 THR A O 1
ATOM 1473 N N . LEU A 1 183 ? -13.829 -1.537 23.571 1.00 95.62 183 LEU A N 1
ATOM 1474 C CA . LEU A 1 183 ? -13.382 -2.883 23.204 1.00 95.62 183 LEU A CA 1
ATOM 1475 C C . LEU A 1 183 ? -14.331 -3.967 23.737 1.00 95.62 183 LEU A C 1
ATOM 1477 O O . LEU A 1 183 ? -14.614 -4.932 23.019 1.00 95.62 183 LEU A O 1
ATOM 1481 N N . ASP 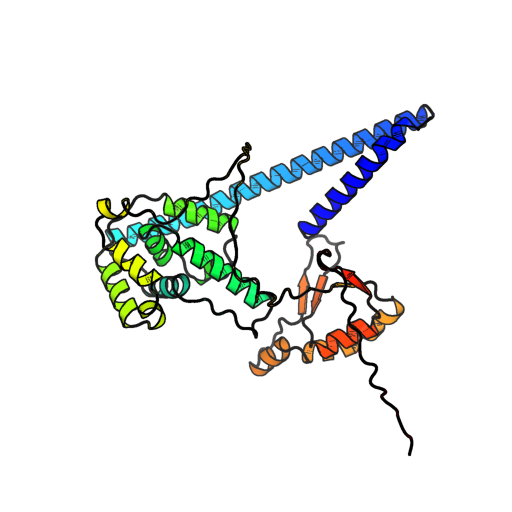A 1 184 ? -14.849 -3.783 24.951 1.00 94.62 184 ASP A N 1
ATOM 1482 C CA . ASP A 1 184 ? -15.797 -4.688 25.604 1.00 94.62 184 ASP A CA 1
ATOM 1483 C C . ASP A 1 184 ? -17.129 -4.711 24.855 1.00 94.62 184 ASP A C 1
ATOM 1485 O O . ASP A 1 184 ? -17.561 -5.769 24.393 1.00 94.62 184 ASP A O 1
ATOM 1489 N N . LYS A 1 185 ? -17.710 -3.530 24.604 1.00 95.12 185 LYS A N 1
ATOM 1490 C CA . LYS A 1 185 ? -18.943 -3.391 23.810 1.00 95.12 185 LYS A CA 1
ATOM 1491 C C . LYS A 1 185 ? -18.803 -4.007 22.422 1.00 95.12 185 LYS A C 1
ATOM 1493 O O . LYS A 1 185 ? -19.695 -4.709 21.959 1.00 95.12 185 LYS A O 1
ATOM 1498 N N . LEU A 1 186 ? -17.662 -3.798 21.762 1.00 94.94 186 LEU A N 1
ATOM 1499 C CA . LEU A 1 186 ? -17.398 -4.392 20.451 1.00 94.94 186 LEU A CA 1
ATOM 1500 C C . LEU A 1 186 ? -17.318 -5.920 20.504 1.00 94.94 186 LEU A C 1
ATOM 1502 O O . LEU A 1 186 ? -17.784 -6.573 19.575 1.00 94.94 186 LEU A O 1
ATOM 1506 N N . GLN A 1 187 ? -16.766 -6.508 21.568 1.00 93.94 187 GLN A N 1
ATOM 1507 C CA . GLN A 1 187 ? -16.743 -7.965 21.718 1.00 93.94 187 GLN A CA 1
ATOM 1508 C C . GLN A 1 187 ? -18.150 -8.555 21.884 1.00 93.94 187 GLN A C 1
ATOM 1510 O O . GLN A 1 187 ? -18.402 -9.678 21.447 1.00 93.94 187 GLN A O 1
ATOM 1515 N N . GLU A 1 188 ? -19.047 -7.828 22.547 1.00 93.50 188 GLU A N 1
ATOM 1516 C CA . GLU A 1 188 ? -20.419 -8.264 22.807 1.00 93.50 188 GLU A CA 1
ATOM 1517 C C . GLU A 1 188 ? -21.315 -8.109 21.572 1.00 93.50 188 GLU A C 1
ATOM 1519 O O . GLU A 1 188 ? -22.024 -9.051 21.200 1.00 93.50 188 GLU A O 1
ATOM 1524 N N . GLU A 1 189 ? -21.249 -6.944 20.922 1.00 93.62 189 GLU A N 1
ATOM 1525 C CA . GLU A 1 189 ? -22.117 -6.566 19.802 1.00 93.62 189 GLU A CA 1
ATOM 1526 C C . GLU A 1 189 ? -21.690 -7.196 18.468 1.00 93.62 189 GLU A C 1
ATOM 1528 O O . GLU A 1 189 ? -22.540 -7.541 17.644 1.00 93.62 189 GLU A O 1
ATOM 1533 N N . GLU A 1 190 ? -20.386 -7.367 18.228 1.00 92.75 190 GLU A N 1
ATOM 1534 C CA . GLU A 1 190 ? -19.869 -7.801 16.928 1.00 92.75 190 GLU A CA 1
ATOM 1535 C C . GLU A 1 190 ? -19.543 -9.292 16.922 1.00 92.75 190 GLU A C 1
ATOM 1537 O O . GLU A 1 190 ? -18.497 -9.726 17.411 1.00 92.75 190 GLU A O 1
ATOM 1542 N N . GLY A 1 191 ? -20.401 -10.094 16.283 1.00 90.12 191 GLY A N 1
ATOM 1543 C CA . GLY A 1 191 ? -20.225 -11.551 16.209 1.00 90.12 191 GLY A CA 1
ATOM 1544 C C . GLY A 1 191 ? -18.845 -11.983 15.692 1.00 90.12 191 GLY A C 1
ATOM 1545 O O . GLY A 1 191 ? -18.252 -12.915 16.229 1.00 90.12 191 GLY A O 1
ATOM 1546 N N . ILE A 1 192 ? -18.292 -11.247 14.722 1.00 91.06 192 ILE A N 1
ATOM 1547 C CA . ILE A 1 192 ? -16.964 -11.517 14.145 1.00 91.06 192 ILE A CA 1
ATOM 1548 C C . ILE A 1 192 ? -15.851 -11.331 15.191 1.00 91.06 192 ILE A C 1
ATOM 1550 O O . ILE A 1 192 ? -14.933 -12.146 15.272 1.00 91.06 192 ILE A O 1
ATOM 1554 N N . LEU A 1 193 ? -15.927 -10.284 16.019 1.00 92.94 193 LEU A N 1
ATOM 1555 C CA . LEU A 1 193 ? -14.920 -10.019 17.054 1.00 92.94 193 LEU A CA 1
ATOM 1556 C C . LEU A 1 193 ? -15.087 -10.954 18.251 1.00 92.94 193 LEU A C 1
ATOM 1558 O O . LEU A 1 193 ? -14.097 -11.430 18.805 1.00 92.94 193 LEU A O 1
ATOM 1562 N N . ARG A 1 194 ? -16.332 -11.292 18.601 1.00 92.50 194 ARG A N 1
ATOM 1563 C CA . ARG A 1 194 ? -16.663 -12.254 19.659 1.00 92.50 194 ARG A CA 1
ATOM 1564 C C . ARG A 1 194 ? -16.035 -13.629 19.433 1.00 92.50 194 ARG A C 1
ATOM 1566 O O . ARG A 1 194 ? -15.667 -14.317 20.390 1.00 92.50 194 ARG A O 1
ATOM 1573 N N . GLU A 1 195 ? -15.922 -14.042 18.176 1.00 91.88 195 GLU A N 1
ATOM 1574 C CA . GLU A 1 195 ? -15.347 -15.328 17.769 1.00 91.88 195 GLU A CA 1
ATOM 1575 C C . GLU A 1 195 ? -13.831 -15.247 17.512 1.00 91.88 195 GLU A C 1
ATOM 1577 O O . GLU A 1 195 ? -13.135 -16.264 17.586 1.00 91.88 195 GLU A O 1
ATOM 1582 N N . SER A 1 196 ? -13.292 -14.044 17.292 1.00 93.81 196 SER A N 1
ATOM 1583 C CA . SER A 1 196 ? -11.877 -13.827 16.992 1.00 93.81 196 SER A CA 1
ATOM 1584 C C . SER A 1 196 ? -10.978 -14.066 18.212 1.00 93.81 196 SER A C 1
ATOM 1586 O O . SER A 1 196 ? -10.985 -13.323 19.196 1.00 93.81 196 SER A O 1
ATOM 1588 N N . ARG A 1 197 ? -10.144 -15.112 18.140 1.00 93.44 197 ARG A N 1
ATOM 1589 C CA . ARG A 1 197 ? -9.135 -15.419 19.174 1.00 93.44 197 ARG A CA 1
ATOM 1590 C C . ARG A 1 197 ? -8.055 -14.344 19.267 1.00 93.44 197 ARG A C 1
ATOM 1592 O O . ARG A 1 197 ? -7.582 -14.043 20.358 1.00 93.44 197 ARG A O 1
ATOM 1599 N N . GLU A 1 198 ? -7.672 -13.774 18.129 1.00 93.25 198 GLU A N 1
ATOM 1600 C CA . GLU A 1 198 ? -6.661 -12.718 18.063 1.00 93.25 198 GLU A CA 1
ATOM 1601 C C . GLU A 1 198 ? -7.163 -11.435 18.727 1.00 93.25 198 GLU A C 1
ATOM 1603 O O . GLU A 1 198 ? -6.415 -10.817 19.480 1.00 93.25 198 GLU A O 1
ATOM 1608 N N . TYR A 1 199 ? -8.443 -11.089 18.534 1.00 95.50 199 TYR A N 1
ATOM 1609 C CA . TYR A 1 199 ? -9.063 -9.946 19.204 1.00 95.50 199 TYR A CA 1
ATOM 1610 C C . TYR A 1 199 ? -9.100 -10.120 20.728 1.00 95.50 199 TYR A C 1
ATOM 1612 O O . TYR A 1 199 ? -8.711 -9.212 21.461 1.00 95.50 199 TYR A O 1
ATOM 1620 N N . LYS A 1 200 ? -9.491 -11.308 21.217 1.00 94.50 200 LYS A N 1
ATOM 1621 C CA . LYS A 1 200 ? -9.484 -11.621 22.659 1.00 94.50 200 LYS A CA 1
ATOM 1622 C C . LYS A 1 200 ? -8.092 -11.481 23.265 1.00 94.50 200 LYS A C 1
ATOM 1624 O O . LYS A 1 200 ? -7.931 -10.798 24.270 1.00 94.50 200 LYS A O 1
ATOM 1629 N N . ARG A 1 201 ? -7.077 -12.050 22.606 1.00 93.94 201 ARG A N 1
ATOM 1630 C CA . ARG A 1 201 ? -5.680 -11.939 23.045 1.00 93.94 201 ARG A CA 1
ATOM 1631 C C . ARG A 1 201 ? -5.205 -10.487 23.078 1.00 93.94 201 ARG A C 1
ATOM 1633 O O . ARG A 1 201 ? -4.553 -10.075 24.034 1.00 93.94 201 ARG A O 1
ATOM 1640 N N . PHE A 1 202 ? -5.518 -9.716 22.039 1.00 95.25 202 PHE A N 1
ATOM 1641 C CA . PHE A 1 202 ? -5.205 -8.291 21.976 1.00 95.25 202 PHE A CA 1
ATOM 1642 C C . PHE A 1 202 ? -5.823 -7.533 23.162 1.00 95.25 202 PHE A C 1
ATOM 1644 O O . PHE A 1 202 ? -5.104 -6.838 23.880 1.00 95.25 202 PHE A O 1
ATOM 1651 N N . ARG A 1 203 ? -7.120 -7.738 23.420 1.00 94.38 203 ARG A N 1
ATOM 1652 C CA . ARG A 1 203 ? -7.853 -7.123 24.535 1.00 94.38 203 ARG A CA 1
ATOM 1653 C C . ARG A 1 203 ? -7.282 -7.511 25.904 1.00 94.38 203 ARG A C 1
ATOM 1655 O O . ARG A 1 203 ? -7.158 -6.667 26.784 1.00 94.38 203 ARG A O 1
ATOM 1662 N N . GLU A 1 204 ? -6.924 -8.776 26.097 1.00 91.88 204 GLU A N 1
ATOM 1663 C CA . GLU A 1 204 ? -6.295 -9.235 27.341 1.00 91.88 204 GLU A CA 1
ATOM 1664 C C . GLU A 1 204 ? -4.932 -8.567 27.548 1.00 91.88 204 GLU A C 1
ATOM 1666 O O . GLU A 1 204 ? -4.639 -8.084 28.637 1.00 91.88 204 GLU A O 1
ATOM 1671 N N . THR A 1 205 ? -4.125 -8.472 26.487 1.00 90.75 205 THR A N 1
ATOM 1672 C CA . THR A 1 205 ? -2.769 -7.910 26.559 1.00 90.75 205 THR A CA 1
ATOM 1673 C C . THR A 1 205 ? -2.794 -6.406 26.829 1.00 90.75 205 THR A C 1
ATOM 1675 O O . THR A 1 205 ? -1.998 -5.914 27.625 1.00 90.75 205 THR A O 1
ATOM 1678 N N . ILE A 1 206 ? -3.721 -5.664 26.214 1.00 90.94 206 ILE A N 1
ATOM 1679 C CA . ILE A 1 206 ? -3.849 -4.219 26.446 1.00 90.94 206 ILE A CA 1
ATOM 1680 C C . ILE A 1 206 ? -4.428 -3.879 27.825 1.00 90.94 206 ILE A C 1
ATOM 1682 O O . ILE A 1 206 ? -4.293 -2.750 28.279 1.00 90.94 206 ILE A O 1
ATOM 1686 N N . ASN A 1 207 ? -5.036 -4.841 28.521 1.00 86.56 207 ASN A N 1
ATOM 1687 C CA . ASN A 1 207 ? -5.503 -4.643 29.892 1.00 86.56 207 ASN A CA 1
ATOM 1688 C C . ASN A 1 207 ? -4.401 -4.884 30.940 1.00 86.56 207 ASN A C 1
ATOM 1690 O O . ASN A 1 207 ? -4.566 -4.540 32.107 1.00 86.56 207 ASN A O 1
ATOM 1694 N N . LEU A 1 208 ? -3.274 -5.490 30.550 1.00 86.06 208 LEU A N 1
ATOM 1695 C CA . LEU A 1 208 ? -2.166 -5.730 31.472 1.00 86.06 208 LEU A CA 1
ATOM 1696 C C . LEU A 1 208 ? -1.420 -4.424 31.783 1.00 86.06 208 LEU A C 1
ATOM 1698 O O . LEU A 1 208 ? -1.299 -3.570 30.897 1.00 86.06 208 LEU A O 1
ATOM 1702 N N . PRO A 1 209 ? -0.861 -4.266 32.995 1.00 77.31 209 PRO A N 1
ATOM 1703 C CA . PRO A 1 209 ? 0.095 -3.204 33.283 1.00 77.31 209 PRO A CA 1
ATOM 1704 C C . PRO A 1 209 ? 1.280 -3.289 32.322 1.00 77.31 209 PRO A C 1
ATOM 1706 O O . PRO A 1 209 ? 1.732 -4.383 31.986 1.00 77.31 209 PRO A O 1
ATOM 1709 N N . TYR A 1 210 ? 1.823 -2.145 31.901 1.00 70.69 210 TYR A N 1
ATOM 1710 C CA . TYR A 1 210 ? 2.903 -2.111 30.908 1.00 70.69 210 TYR A CA 1
ATOM 1711 C C . TYR A 1 210 ? 4.088 -3.034 31.255 1.00 70.69 210 TYR A C 1
ATOM 1713 O O . TYR A 1 210 ? 4.585 -3.757 30.393 1.00 70.69 210 TYR A O 1
ATOM 1721 N N . ARG A 1 211 ? 4.480 -3.075 32.537 1.00 66.44 211 ARG A N 1
ATOM 1722 C CA . ARG A 1 211 ? 5.584 -3.915 33.037 1.00 66.44 211 ARG A CA 1
ATOM 1723 C C . ARG A 1 211 ? 5.395 -5.409 32.756 1.00 66.44 211 ARG A C 1
ATOM 1725 O O . ARG A 1 211 ? 6.383 -6.117 32.599 1.00 66.44 211 ARG A O 1
ATOM 1732 N N . ASP A 1 212 ? 4.151 -5.866 32.644 1.00 68.50 212 ASP A N 1
ATOM 1733 C CA . ASP A 1 212 ? 3.810 -7.269 32.401 1.00 68.50 212 ASP A CA 1
ATOM 1734 C C . ASP A 1 212 ? 3.619 -7.578 30.904 1.00 68.50 212 ASP A C 1
ATOM 1736 O O . ASP A 1 212 ? 3.572 -8.747 30.512 1.00 68.50 212 ASP A O 1
ATOM 1740 N N . ARG A 1 213 ? 3.545 -6.550 30.041 1.00 70.81 213 ARG A N 1
ATOM 1741 C CA . ARG A 1 213 ? 3.393 -6.706 28.581 1.00 70.81 213 ARG A CA 1
ATOM 1742 C C . ARG A 1 213 ? 4.705 -7.083 27.892 1.00 70.81 213 ARG A C 1
ATOM 1744 O O . ARG A 1 213 ? 4.691 -7.920 26.993 1.00 70.81 213 ARG A O 1
ATOM 1751 N N . GLU A 1 214 ? 5.837 -6.524 28.327 1.00 59.34 214 GLU A N 1
ATOM 1752 C CA . GLU A 1 214 ? 7.167 -6.819 27.755 1.00 59.34 214 GLU A CA 1
ATOM 1753 C C . GLU A 1 214 ? 7.638 -8.263 28.015 1.00 59.34 214 GLU A C 1
ATOM 1755 O O . GLU A 1 214 ? 8.467 -8.792 27.274 1.00 59.34 214 GLU A O 1
ATOM 1760 N N . ALA A 1 215 ? 7.084 -8.933 29.032 1.00 48.25 215 ALA A N 1
ATOM 1761 C CA . ALA A 1 215 ? 7.423 -10.314 29.374 1.00 48.25 215 ALA A CA 1
ATOM 1762 C C . ALA A 1 215 ? 6.819 -11.359 28.412 1.00 48.25 215 ALA A C 1
ATOM 1764 O O . ALA A 1 215 ? 7.180 -12.537 28.484 1.00 48.25 215 ALA A O 1
ATOM 1765 N N . GLN A 1 216 ? 5.922 -10.961 27.498 1.00 48.16 216 GLN A N 1
ATOM 1766 C CA . GLN A 1 216 ? 5.366 -11.859 26.486 1.00 48.16 216 GLN A CA 1
ATOM 1767 C C . GLN A 1 216 ? 6.047 -11.656 25.122 1.00 48.16 216 GLN A C 1
ATOM 1769 O O . GLN A 1 216 ? 5.840 -10.632 24.472 1.00 48.16 216 GLN A O 1
ATOM 1774 N N . PRO A 1 217 ? 6.807 -12.646 24.613 1.00 41.19 217 PRO A N 1
ATOM 1775 C CA . PRO A 1 217 ? 7.380 -12.564 23.280 1.00 41.19 217 PRO A CA 1
ATOM 1776 C C . PRO A 1 217 ? 6.271 -12.751 22.236 1.00 41.19 217 PRO A C 1
ATOM 1778 O O . PRO A 1 217 ? 5.913 -13.875 21.870 1.00 41.19 217 PRO A O 1
ATOM 1781 N N . LEU A 1 218 ? 5.725 -11.648 21.722 1.00 51.75 218 LEU A N 1
ATOM 1782 C CA . LEU A 1 218 ? 5.006 -11.668 20.451 1.00 51.75 218 LEU A CA 1
ATOM 1783 C C . LEU A 1 218 ? 6.036 -11.914 19.333 1.00 51.75 218 LEU A C 1
ATOM 1785 O O . LEU A 1 218 ? 7.118 -11.337 19.273 1.00 51.75 218 LEU A O 1
ATOM 1789 N N . SER A 1 219 ? 5.750 -12.917 18.516 1.00 46.12 219 SER A N 1
ATOM 1790 C CA . SER A 1 219 ? 6.692 -13.629 17.657 1.00 46.12 219 SER A CA 1
ATOM 1791 C C . SER A 1 219 ? 7.466 -12.773 16.638 1.00 46.12 219 SER A C 1
ATOM 1793 O O . SER A 1 219 ? 6.877 -12.118 15.790 1.00 46.12 219 SER A O 1
ATOM 1795 N N . LYS A 1 220 ? 8.794 -12.978 16.626 1.00 45.62 220 LYS A N 1
ATOM 1796 C CA . LYS A 1 220 ? 9.753 -12.879 15.500 1.00 45.62 220 LYS A CA 1
ATOM 1797 C C . LYS A 1 220 ? 9.856 -11.531 14.761 1.00 45.62 220 LYS A C 1
ATOM 1799 O O . LYS A 1 220 ? 9.429 -11.395 13.615 1.00 45.62 220 LYS A O 1
ATOM 1804 N N . LYS A 1 221 ? 10.684 -10.631 15.311 1.00 41.72 221 LYS A N 1
ATOM 1805 C CA . LYS A 1 221 ? 11.469 -9.675 14.507 1.00 41.72 221 LYS A CA 1
ATOM 1806 C C . LYS A 1 221 ? 12.263 -10.447 13.441 1.00 41.72 221 LYS A C 1
ATOM 1808 O O . LYS A 1 221 ? 13.162 -11.228 13.761 1.00 41.72 221 LYS A O 1
ATOM 1813 N N . ARG A 1 222 ? 11.921 -10.242 12.163 1.00 42.47 222 ARG A N 1
ATOM 1814 C CA . ARG A 1 222 ? 12.690 -10.708 10.997 1.00 42.47 222 ARG A CA 1
ATOM 1815 C C . ARG A 1 222 ? 14.083 -10.083 11.056 1.00 42.47 222 ARG A C 1
ATOM 1817 O O . ARG A 1 222 ? 14.289 -8.946 10.644 1.00 42.47 222 ARG A O 1
ATOM 1824 N N . LYS A 1 223 ? 15.051 -10.844 11.562 1.00 40.34 223 LYS A N 1
ATOM 1825 C CA . LYS A 1 223 ? 16.475 -10.539 11.432 1.00 40.34 223 LYS A CA 1
ATOM 1826 C C . LYS A 1 223 ? 16.818 -10.603 9.940 1.00 40.34 223 LYS A C 1
ATOM 1828 O O . LYS A 1 223 ? 16.751 -11.668 9.329 1.00 40.34 223 LYS A O 1
ATOM 1833 N N . ARG A 1 224 ? 17.119 -9.453 9.333 1.00 38.94 224 ARG A N 1
ATOM 1834 C CA . ARG A 1 224 ? 17.706 -9.372 7.989 1.00 38.94 224 ARG A CA 1
ATOM 1835 C C . ARG A 1 224 ? 19.081 -10.047 8.066 1.00 38.94 224 ARG A C 1
ATOM 1837 O O . ARG A 1 224 ? 19.996 -9.493 8.663 1.00 38.94 224 ARG A O 1
ATOM 1844 N N . ASN A 1 225 ? 19.207 -11.259 7.526 1.00 32.88 225 ASN A N 1
ATOM 1845 C CA . ASN A 1 225 ? 20.493 -11.946 7.420 1.00 32.88 225 ASN A CA 1
ATOM 1846 C C . ASN A 1 225 ? 21.304 -11.342 6.266 1.00 32.88 225 ASN A C 1
ATOM 1848 O O . ASN A 1 225 ? 20.993 -11.563 5.097 1.00 32.88 225 ASN A O 1
ATOM 1852 N N . ALA A 1 226 ? 22.364 -10.615 6.619 1.00 35.22 226 ALA A N 1
ATOM 1853 C CA . ALA A 1 226 ? 23.614 -10.665 5.873 1.00 35.22 226 ALA A CA 1
ATOM 1854 C C . ALA A 1 226 ? 24.267 -12.037 6.131 1.00 35.22 226 ALA A C 1
ATOM 1856 O O . ALA A 1 226 ? 24.113 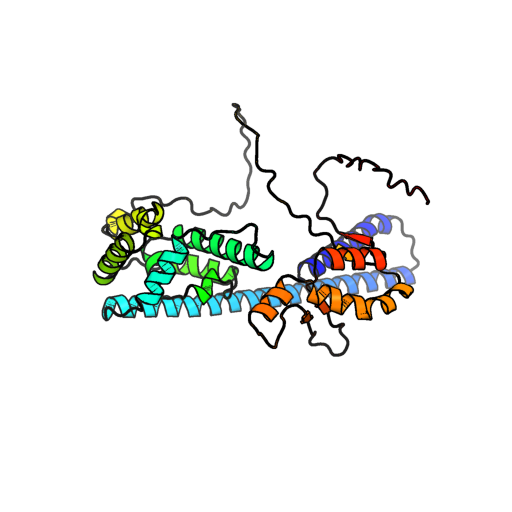-12.605 7.213 1.00 35.22 226 ALA A O 1
ATOM 1857 N N . GLY A 1 227 ? 24.901 -12.601 5.104 1.00 30.83 227 GLY A N 1
ATOM 1858 C CA . GLY A 1 227 ? 25.352 -13.989 5.087 1.00 30.83 227 GLY A CA 1
ATOM 1859 C C . GLY A 1 227 ? 26.460 -14.331 6.084 1.00 30.83 227 GLY A C 1
ATOM 1860 O O . GLY A 1 227 ? 27.157 -13.457 6.581 1.00 30.83 227 GLY A O 1
ATOM 1861 N N . VAL A 1 228 ? 26.596 -15.631 6.341 1.00 31.27 228 VAL A N 1
ATOM 1862 C CA . VAL A 1 228 ? 27.823 -16.450 6.314 1.00 31.27 228 VAL A CA 1
ATOM 1863 C C . VAL A 1 228 ? 27.385 -17.869 6.694 1.00 31.27 228 VAL A C 1
ATOM 1865 O O . VAL A 1 228 ? 26.553 -18.063 7.579 1.00 31.27 228 VAL A O 1
ATOM 1868 N N . GLY A 1 229 ? 27.862 -18.851 5.932 1.00 30.78 229 GLY A N 1
ATOM 1869 C CA . GLY A 1 229 ? 27.433 -20.239 6.031 1.00 30.78 229 GLY A CA 1
ATOM 1870 C C . GLY A 1 229 ? 27.907 -20.950 7.294 1.00 30.78 229 GLY A C 1
ATOM 1871 O O . GLY A 1 229 ? 28.952 -20.638 7.853 1.00 30.78 229 GLY A O 1
ATOM 1872 N N . SER A 1 230 ? 27.150 -21.969 7.683 1.00 28.48 230 SER A N 1
ATOM 1873 C CA . SER A 1 230 ? 27.710 -23.208 8.209 1.00 28.48 230 SER A CA 1
ATOM 1874 C C . SER A 1 230 ? 26.670 -24.315 8.076 1.00 28.48 230 SER A C 1
ATOM 1876 O O . SER A 1 230 ? 25.517 -24.180 8.483 1.00 28.48 230 SER A O 1
ATOM 1878 N N . SER A 1 231 ? 27.106 -25.380 7.427 1.00 32.16 231 SER A N 1
ATOM 1879 C CA . SER A 1 231 ? 26.458 -26.667 7.228 1.00 32.16 231 SER A CA 1
ATOM 1880 C C . SER A 1 231 ? 26.274 -27.428 8.542 1.00 32.16 231 SER A C 1
ATOM 1882 O O . SER A 1 231 ? 27.218 -27.546 9.318 1.00 32.16 231 SER A O 1
ATOM 1884 N N . SER A 1 232 ? 25.102 -28.035 8.738 1.00 30.34 232 SER A N 1
ATOM 1885 C CA . SER A 1 232 ? 24.989 -29.298 9.475 1.00 30.34 232 SER A CA 1
ATOM 1886 C C . SER A 1 232 ? 23.684 -30.014 9.120 1.00 30.34 232 SER A C 1
ATOM 1888 O O . SER A 1 232 ? 22.591 -29.465 9.254 1.00 30.34 232 SER A O 1
ATOM 1890 N N . GLU A 1 233 ? 23.834 -31.237 8.626 1.00 31.48 233 GLU A N 1
ATOM 1891 C CA . GLU A 1 233 ? 22.787 -32.207 8.321 1.00 31.48 233 GLU A CA 1
ATOM 1892 C C . GLU A 1 233 ? 22.282 -32.888 9.605 1.00 31.48 233 GLU A C 1
ATOM 1894 O O . GLU A 1 233 ? 23.087 -33.200 10.482 1.00 31.48 233 GLU A O 1
ATOM 1899 N N . ARG A 1 234 ? 20.978 -33.212 9.671 1.00 30.20 234 ARG A N 1
ATOM 1900 C CA . ARG A 1 234 ? 20.458 -34.589 9.873 1.00 30.20 234 ARG A CA 1
ATOM 1901 C C . ARG A 1 234 ? 18.926 -34.639 10.031 1.00 30.20 234 ARG A C 1
ATOM 1903 O O . ARG A 1 234 ? 18.368 -34.224 11.036 1.00 30.20 234 ARG A O 1
ATOM 1910 N N . SER A 1 235 ? 18.298 -35.176 8.982 1.00 29.39 235 SER A N 1
ATOM 1911 C CA . SER A 1 235 ? 17.227 -36.197 8.919 1.00 29.39 235 SER A CA 1
ATOM 1912 C C . SER A 1 235 ? 16.253 -36.448 10.087 1.00 29.39 235 SER A C 1
ATOM 1914 O O . SER A 1 235 ? 16.668 -36.874 11.163 1.00 29.39 235 SER A O 1
ATOM 1916 N N . SER A 1 236 ? 14.948 -36.409 9.777 1.00 27.61 236 SER A N 1
ATOM 1917 C CA . SER A 1 236 ? 13.927 -37.495 9.886 1.00 27.61 236 SER A CA 1
ATOM 1918 C C . SER A 1 236 ? 12.533 -36.835 9.776 1.00 27.61 236 SER A C 1
ATOM 1920 O O . SER A 1 236 ? 12.251 -35.889 10.500 1.00 27.61 236 SER A O 1
ATOM 1922 N N . SER A 1 237 ? 11.765 -37.001 8.694 1.00 28.80 237 SER A N 1
ATOM 1923 C CA . SER A 1 237 ? 10.962 -38.143 8.205 1.00 28.80 237 SER A CA 1
ATOM 1924 C C . SER A 1 237 ? 9.461 -37.812 8.302 1.00 28.80 237 SER A C 1
ATOM 1926 O O . SER A 1 237 ? 8.947 -37.607 9.396 1.00 28.80 237 SER A O 1
ATOM 1928 N N . ASP A 1 238 ? 8.817 -37.792 7.131 1.00 28.91 238 ASP A N 1
ATOM 1929 C CA . ASP A 1 238 ? 7.411 -38.080 6.815 1.00 28.91 238 ASP A CA 1
ATOM 1930 C C . ASP A 1 238 ? 6.268 -37.339 7.531 1.00 28.91 238 ASP A C 1
ATOM 1932 O O . ASP A 1 238 ? 5.964 -37.597 8.691 1.00 28.91 238 ASP A O 1
ATOM 1936 N N . GLN A 1 239 ? 5.490 -36.560 6.759 1.00 32.41 239 GLN A N 1
ATOM 1937 C CA . GLN A 1 239 ? 4.114 -36.938 6.381 1.00 32.41 239 GLN A CA 1
ATOM 1938 C C . GLN A 1 239 ? 3.385 -35.851 5.554 1.00 32.41 239 GLN A C 1
ATOM 1940 O O . GLN A 1 239 ? 3.234 -34.717 5.995 1.00 32.41 239 GLN A O 1
ATOM 1945 N N . ARG A 1 240 ? 2.801 -36.307 4.430 1.00 31.67 240 ARG A N 1
ATOM 1946 C CA . ARG A 1 240 ? 1.647 -35.760 3.674 1.00 31.67 240 ARG A CA 1
ATOM 1947 C C . ARG A 1 240 ? 1.890 -34.582 2.724 1.00 31.67 240 ARG A C 1
ATOM 1949 O O . ARG A 1 240 ? 1.429 -33.469 2.948 1.00 31.67 240 ARG A O 1
ATOM 1956 N N . ASP A 1 241 ? 2.443 -34.917 1.563 1.00 33.69 241 ASP A N 1
ATOM 1957 C CA . ASP A 1 241 ? 2.127 -34.231 0.312 1.00 33.69 241 ASP A CA 1
ATOM 1958 C C . ASP A 1 241 ? 0.752 -34.694 -0.193 1.00 33.69 241 ASP A C 1
ATOM 1960 O O . ASP A 1 241 ? 0.625 -35.758 -0.799 1.00 33.69 241 ASP A O 1
ATOM 1964 N N . ASN A 1 242 ? -0.295 -33.910 0.065 1.00 37.12 242 ASN A N 1
ATOM 1965 C CA . ASN A 1 242 ? -1.426 -33.819 -0.855 1.00 37.12 242 ASN A CA 1
ATOM 1966 C C . ASN A 1 242 ? -2.207 -32.517 -0.627 1.00 37.12 242 ASN A C 1
ATOM 1968 O O . ASN A 1 242 ? -2.424 -32.112 0.509 1.00 37.12 242 ASN A O 1
ATOM 1972 N N . GLU A 1 243 ? -2.641 -31.915 -1.736 1.00 39.88 243 GLU A N 1
ATOM 1973 C CA . GLU A 1 243 ? -3.555 -30.764 -1.841 1.00 39.88 243 GLU A CA 1
ATOM 1974 C C . GLU A 1 243 ? -2.997 -29.363 -1.528 1.00 39.88 243 GLU A C 1
ATOM 1976 O O . GLU A 1 243 ? -3.241 -28.779 -0.479 1.00 39.88 243 GLU A O 1
ATOM 1981 N N . ASN A 1 244 ? -2.342 -28.745 -2.524 1.00 33.06 244 ASN A N 1
ATOM 1982 C CA . ASN A 1 244 ? -2.463 -27.294 -2.746 1.00 33.06 244 ASN A CA 1
ATOM 1983 C C . ASN A 1 244 ? -2.054 -26.858 -4.169 1.00 33.06 244 ASN A C 1
ATOM 1985 O O . ASN A 1 244 ? -1.220 -25.978 -4.375 1.00 33.06 244 ASN A O 1
ATOM 1989 N N . GLN A 1 245 ? -2.682 -27.454 -5.188 1.00 39.22 245 GLN A N 1
ATOM 1990 C CA . GLN A 1 245 ? -2.666 -26.916 -6.560 1.00 39.22 245 GLN A CA 1
ATOM 1991 C C . GLN A 1 245 ? -3.932 -26.095 -6.869 1.00 39.22 245 GLN A C 1
ATOM 1993 O O . GLN A 1 245 ? -4.502 -26.175 -7.955 1.00 39.22 245 GLN A O 1
ATOM 1998 N N . SER A 1 246 ? -4.383 -25.262 -5.929 1.00 38.53 246 SER A N 1
ATOM 1999 C CA . SER A 1 246 ? -5.460 -24.302 -6.177 1.00 38.53 246 SER A CA 1
ATOM 2000 C C . SER A 1 246 ? -4.906 -23.021 -6.826 1.00 38.53 246 SER A C 1
ATOM 2002 O O . SER A 1 246 ? -4.488 -22.060 -6.189 1.00 38.53 246 SER A O 1
ATOM 2004 N N . GLY A 1 247 ? -4.926 -23.008 -8.162 1.00 45.78 247 GLY A N 1
ATOM 2005 C CA . GLY A 1 247 ? -5.247 -21.796 -8.920 1.00 45.78 247 GLY A CA 1
ATOM 2006 C C . GLY A 1 247 ? -4.127 -20.791 -9.210 1.00 45.78 247 GLY A C 1
ATOM 2007 O O . GLY A 1 247 ? -4.353 -19.586 -9.105 1.00 45.78 247 GLY A O 1
ATOM 2008 N N . ARG A 1 248 ? -2.958 -21.229 -9.699 1.00 40.59 248 ARG A N 1
ATOM 2009 C CA . ARG A 1 248 ? -2.104 -20.340 -10.515 1.00 40.59 248 ARG A CA 1
ATOM 2010 C C . ARG A 1 248 ? -2.818 -20.053 -11.840 1.00 40.59 248 ARG A C 1
ATOM 2012 O O . ARG A 1 248 ? -2.661 -20.783 -12.814 1.00 40.59 248 ARG A O 1
ATOM 2019 N N . GLN A 1 249 ? -3.640 -19.006 -11.873 1.00 45.66 249 GLN A N 1
ATOM 2020 C CA . GLN A 1 249 ? -4.293 -18.553 -13.098 1.00 45.66 249 GLN A CA 1
ATOM 2021 C C . GLN A 1 249 ? -3.229 -17.944 -14.020 1.00 45.66 249 GLN A C 1
ATOM 2023 O O . GLN A 1 249 ? -2.807 -16.804 -13.850 1.00 45.66 249 GLN A O 1
ATOM 2028 N N . ILE A 1 250 ? -2.747 -18.747 -14.967 1.00 51.66 250 ILE A N 1
ATOM 2029 C CA . ILE A 1 250 ? -1.818 -18.318 -16.013 1.00 51.66 250 ILE A CA 1
ATOM 2030 C C . ILE A 1 250 ? -2.477 -17.161 -16.779 1.00 51.66 250 ILE A C 1
ATOM 2032 O O . ILE A 1 250 ? -3.549 -17.328 -17.361 1.00 51.66 250 ILE A O 1
ATOM 2036 N N . GLN A 1 251 ? -1.848 -15.986 -16.768 1.00 59.44 251 GLN A N 1
ATOM 2037 C CA . GLN A 1 251 ? -2.276 -14.829 -17.549 1.00 59.44 251 GLN A CA 1
ATOM 2038 C C . GLN A 1 251 ? -1.619 -14.933 -18.930 1.00 59.44 251 GLN A C 1
ATOM 2040 O O . GLN A 1 251 ? -0.424 -14.692 -19.098 1.00 59.44 251 GLN A O 1
ATOM 2045 N N . TYR A 1 252 ? -2.382 -15.416 -19.906 1.00 73.44 252 TYR A N 1
ATOM 2046 C CA . TYR A 1 252 ? -1.937 -15.559 -21.288 1.00 73.44 252 TYR A CA 1
ATOM 2047 C C . TYR A 1 252 ? -1.956 -14.184 -21.958 1.00 73.44 252 TYR A C 1
ATOM 2049 O O . TYR A 1 252 ? -2.978 -13.502 -21.920 1.00 73.44 252 TYR A O 1
ATOM 2057 N N . MET A 1 253 ? -0.848 -13.790 -22.586 1.00 81.62 253 MET A N 1
ATOM 2058 C CA . MET A 1 253 ? -0.803 -12.596 -23.433 1.00 81.62 253 MET A CA 1
ATOM 2059 C C . MET A 1 253 ? -0.850 -13.013 -24.900 1.00 81.62 253 MET A C 1
ATOM 2061 O O . MET A 1 253 ? -0.089 -13.892 -25.314 1.00 81.62 253 MET A O 1
ATOM 2065 N N . PHE A 1 254 ? -1.731 -12.378 -25.669 1.00 85.81 254 PHE A N 1
ATOM 2066 C CA . PHE A 1 254 ? -1.892 -12.582 -27.105 1.00 85.81 254 PHE A CA 1
ATOM 2067 C C . PHE A 1 254 ? -1.473 -11.307 -27.842 1.00 85.81 254 PHE A C 1
ATOM 2069 O O . PHE A 1 254 ? -1.841 -10.205 -27.444 1.00 85.81 254 PHE A O 1
ATOM 2076 N N . SER A 1 255 ? -0.650 -11.437 -28.881 1.00 87.19 255 SER A N 1
ATOM 2077 C CA . SER A 1 255 ? -0.248 -10.311 -29.730 1.00 87.19 255 SER A CA 1
ATOM 2078 C C . SER A 1 255 ? 0.117 -10.781 -31.144 1.00 87.19 255 SER A C 1
ATOM 2080 O O . SER A 1 255 ? -0.048 -11.957 -31.473 1.00 87.19 255 SER A O 1
ATOM 2082 N N . LYS A 1 256 ? 0.604 -9.867 -31.999 1.00 87.19 256 LYS A N 1
ATOM 2083 C CA . LYS A 1 256 ? 0.960 -10.127 -33.411 1.00 87.19 256 LYS A CA 1
ATOM 2084 C C . LYS A 1 256 ? -0.248 -10.464 -34.304 1.00 87.19 256 LYS A C 1
ATOM 2086 O O . LYS A 1 256 ? -0.209 -11.440 -35.049 1.00 87.19 256 LYS A O 1
ATOM 2091 N N . ALA A 1 257 ? -1.312 -9.663 -34.219 1.00 89.12 257 ALA A N 1
ATOM 2092 C CA . ALA A 1 257 ? -2.433 -9.752 -35.155 1.00 89.12 257 ALA A CA 1
ATOM 2093 C C . ALA A 1 257 ? -1.984 -9.353 -36.580 1.00 89.12 257 ALA A C 1
ATOM 2095 O O . ALA A 1 257 ? -1.242 -8.376 -36.715 1.00 89.12 257 ALA A O 1
ATOM 2096 N N . PRO A 1 258 ? -2.413 -10.064 -37.638 1.00 88.44 258 PRO A N 1
ATOM 2097 C CA . PRO A 1 258 ? -2.208 -9.628 -39.015 1.00 88.44 258 PRO A CA 1
ATOM 2098 C C . PRO A 1 258 ? -2.926 -8.301 -39.302 1.00 88.44 258 PRO A C 1
ATOM 2100 O O . PRO A 1 258 ? -4.055 -8.088 -38.854 1.00 88.44 258 PRO A O 1
ATOM 2103 N N . VAL A 1 259 ? -2.284 -7.419 -40.073 1.00 88.19 259 VAL A N 1
ATOM 2104 C CA . VAL A 1 259 ? -2.799 -6.069 -40.376 1.00 88.19 259 VAL A CA 1
ATOM 2105 C C . VAL A 1 259 ? -4.141 -6.125 -41.115 1.00 88.19 259 VAL A C 1
ATOM 2107 O O . VAL A 1 259 ? -5.035 -5.335 -40.827 1.00 88.19 259 VAL A O 1
ATOM 2110 N N . ASP A 1 260 ? -4.333 -7.114 -41.992 1.00 91.38 260 ASP A N 1
ATOM 2111 C CA . ASP A 1 260 ? -5.570 -7.319 -42.758 1.00 91.38 260 ASP A CA 1
ATOM 2112 C C . ASP A 1 260 ? -6.776 -7.716 -41.890 1.00 91.38 260 ASP A C 1
ATOM 2114 O O . ASP A 1 260 ? -7.914 -7.678 -42.355 1.00 91.38 260 ASP A O 1
ATOM 2118 N N . LYS A 1 261 ? -6.550 -8.096 -40.625 1.00 87.69 261 LYS A N 1
ATOM 2119 C CA . LYS A 1 261 ? -7.612 -8.464 -39.675 1.00 87.69 261 LYS A CA 1
ATOM 2120 C C . LYS A 1 261 ? -8.050 -7.315 -38.774 1.00 87.69 261 LYS A C 1
ATOM 2122 O O . LYS A 1 261 ? -9.124 -7.405 -38.188 1.00 87.69 261 LYS A O 1
ATOM 2127 N N . ILE A 1 262 ? -7.279 -6.230 -38.694 1.00 87.62 262 ILE A N 1
ATOM 2128 C CA . ILE A 1 262 ? -7.607 -5.063 -37.861 1.00 87.62 262 ILE A CA 1
ATOM 2129 C C . ILE A 1 262 ? -8.957 -4.424 -38.235 1.00 87.62 262 ILE A C 1
ATOM 2131 O O . ILE A 1 262 ? -9.730 -4.147 -37.317 1.00 87.62 262 ILE A O 1
ATOM 2135 N N . PRO A 1 263 ? -9.325 -4.262 -39.525 1.00 87.50 263 PRO A N 1
ATOM 2136 C CA . PRO A 1 263 ? -10.617 -3.670 -39.889 1.00 87.50 263 PRO A CA 1
ATOM 2137 C C . PRO A 1 263 ? -11.840 -4.455 -39.389 1.00 87.50 263 PRO A C 1
ATOM 2139 O O . PRO A 1 263 ? -12.926 -3.894 -39.277 1.00 87.50 263 PRO A O 1
ATOM 2142 N N . LEU A 1 264 ? -11.680 -5.740 -39.052 1.00 83.94 264 LEU A N 1
ATOM 2143 C CA . LEU A 1 264 ? -12.775 -6.599 -38.587 1.00 83.94 264 LEU A CA 1
ATOM 2144 C C . LEU A 1 264 ? -13.206 -6.302 -37.139 1.00 83.94 264 LEU A C 1
ATOM 2146 O O . LEU A 1 264 ? -14.230 -6.811 -36.691 1.00 83.94 264 LEU A O 1
ATOM 2150 N N . LEU A 1 265 ? -12.445 -5.486 -36.399 1.00 83.19 265 LEU A N 1
ATOM 2151 C CA . LEU A 1 265 ? -12.679 -5.214 -34.978 1.00 83.19 265 LEU A CA 1
ATOM 2152 C C . LEU A 1 265 ? -13.970 -4.442 -34.681 1.00 83.19 265 LEU A C 1
ATOM 2154 O O . LEU A 1 265 ? -14.538 -4.639 -33.610 1.00 83.19 265 LEU A O 1
ATOM 2158 N N . GLY A 1 266 ? -14.432 -3.578 -35.591 1.00 81.50 266 GLY A N 1
ATOM 2159 C CA . GLY A 1 266 ? -15.431 -2.539 -35.297 1.00 81.50 266 GLY A CA 1
ATOM 2160 C C . GLY A 1 266 ? -16.679 -3.029 -34.537 1.00 81.50 266 GLY A C 1
ATOM 2161 O O . GLY A 1 266 ? -16.782 -2.789 -33.333 1.00 81.50 266 GLY A O 1
ATOM 2162 N N . PRO A 1 267 ? -17.629 -3.730 -35.182 1.00 78.38 267 PRO A N 1
ATOM 2163 C CA . PRO A 1 267 ? -18.855 -4.191 -34.514 1.00 78.38 267 PRO A CA 1
ATOM 2164 C C . PRO A 1 267 ? -18.614 -5.220 -33.398 1.00 78.38 267 PRO A C 1
ATOM 2166 O O . PRO A 1 267 ? -19.386 -5.306 -32.443 1.00 78.38 267 PRO A O 1
ATOM 2169 N N . LEU A 1 268 ? -17.530 -5.993 -33.493 1.00 85.62 268 LEU A N 1
ATOM 2170 C CA . LEU A 1 268 ? -17.204 -7.035 -32.518 1.00 85.62 268 LEU A CA 1
ATOM 2171 C C . LEU A 1 268 ? -16.827 -6.457 -31.159 1.00 85.62 268 LEU A C 1
ATOM 2173 O O . LEU A 1 268 ? -17.203 -7.025 -30.138 1.00 85.62 268 LEU A O 1
ATOM 2177 N N . LEU A 1 269 ? -16.137 -5.315 -31.140 1.00 90.06 269 LEU A N 1
ATOM 2178 C CA . LEU A 1 269 ? -15.749 -4.643 -29.904 1.00 90.06 269 LEU A CA 1
ATOM 2179 C C . LEU A 1 269 ? -16.964 -4.231 -29.075 1.00 90.06 269 LEU A C 1
ATOM 2181 O O . LEU A 1 269 ? -16.995 -4.494 -27.875 1.00 90.06 269 LEU A O 1
ATOM 2185 N N . SER A 1 270 ? -17.977 -3.637 -29.710 1.00 89.19 270 SER A N 1
ATOM 2186 C CA . SER A 1 270 ? -19.192 -3.207 -29.011 1.00 89.19 270 SER A CA 1
ATOM 2187 C C . SER A 1 270 ? -19.919 -4.399 -28.386 1.00 89.19 270 SER A C 1
ATOM 2189 O O . SER A 1 270 ? -20.176 -4.403 -27.182 1.00 89.19 270 SER A O 1
ATOM 2191 N N . ASN A 1 271 ? -20.136 -5.464 -29.165 1.00 90.94 271 ASN A N 1
ATOM 2192 C CA . ASN A 1 271 ? -20.781 -6.686 -28.680 1.00 90.94 271 ASN A CA 1
ATOM 2193 C C . ASN A 1 271 ? -19.986 -7.342 -27.542 1.00 90.94 271 ASN A C 1
ATOM 2195 O O . ASN A 1 271 ? -20.559 -7.780 -26.545 1.00 90.94 271 ASN A O 1
ATOM 2199 N N . ALA A 1 272 ? -18.659 -7.384 -27.665 1.00 93.56 272 ALA A N 1
ATOM 2200 C CA . ALA A 1 272 ? -17.787 -7.973 -26.660 1.00 93.56 272 ALA A CA 1
ATOM 2201 C C . ALA A 1 272 ? -17.794 -7.169 -25.350 1.00 93.56 272 ALA A C 1
ATOM 2203 O O . ALA A 1 272 ? -17.840 -7.765 -24.271 1.00 93.56 272 ALA A O 1
ATOM 2204 N N . ILE A 1 273 ? -17.808 -5.835 -25.424 1.00 93.69 273 ILE A N 1
ATOM 2205 C CA . ILE A 1 273 ? -17.944 -4.954 -24.256 1.00 93.69 273 ILE A CA 1
ATOM 2206 C C . ILE A 1 273 ? -19.315 -5.153 -23.603 1.00 93.69 273 ILE A C 1
ATOM 2208 O O . ILE A 1 273 ? -19.380 -5.407 -22.404 1.00 93.69 273 ILE A O 1
ATOM 2212 N N . GLN A 1 274 ? -20.402 -5.132 -24.378 1.00 93.75 274 GLN A N 1
ATOM 2213 C CA . GLN A 1 274 ? -21.761 -5.306 -23.849 1.00 93.75 274 GLN A CA 1
ATOM 2214 C C . GLN A 1 274 ? -21.983 -6.684 -23.204 1.00 93.75 274 GLN A C 1
ATOM 2216 O O . GLN A 1 274 ? -22.759 -6.834 -22.257 1.00 93.75 274 GLN A O 1
ATOM 2221 N N . ALA A 1 275 ? -21.266 -7.706 -23.676 1.00 93.44 275 ALA A N 1
ATOM 2222 C CA . ALA A 1 275 ? -21.291 -9.041 -23.092 1.00 93.44 275 ALA A CA 1
ATOM 2223 C C . ALA A 1 275 ? -20.543 -9.145 -21.745 1.00 93.44 275 ALA A C 1
ATOM 2225 O O . ALA A 1 275 ? -20.732 -10.136 -21.027 1.00 93.44 275 ALA A O 1
ATOM 2226 N N . SER A 1 276 ? -19.727 -8.146 -21.388 1.00 94.75 276 SER A N 1
ATOM 2227 C CA . SER A 1 276 ? -18.969 -8.087 -20.134 1.00 94.75 276 SER A CA 1
ATOM 2228 C C . SER A 1 276 ? -19.884 -8.108 -18.910 1.00 94.75 276 SER A C 1
ATOM 2230 O O . SER A 1 276 ? -20.924 -7.454 -18.867 1.00 94.75 276 SER A O 1
ATOM 2232 N N . ASN A 1 277 ? -19.466 -8.821 -17.861 1.00 88.88 277 ASN A N 1
ATOM 2233 C CA . ASN A 1 277 ? -20.176 -8.801 -16.579 1.00 88.88 277 ASN A CA 1
ATOM 2234 C C . ASN A 1 277 ? -20.141 -7.411 -15.929 1.00 88.88 277 ASN A C 1
ATOM 2236 O O . ASN A 1 277 ? -21.099 -7.040 -15.262 1.00 88.88 277 ASN A O 1
ATOM 2240 N N . GLN A 1 278 ? -19.062 -6.649 -16.147 1.00 87.62 278 GLN A N 1
ATOM 2241 C CA . GLN A 1 278 ? -18.940 -5.273 -15.663 1.00 87.62 278 GLN A CA 1
ATOM 2242 C C . GLN A 1 278 ? -19.993 -4.379 -16.331 1.00 87.62 278 GLN A C 1
ATOM 2244 O O . GLN A 1 278 ? -20.758 -3.722 -15.638 1.00 87.62 278 GLN A O 1
ATOM 2249 N N . TRP A 1 279 ? -20.111 -4.451 -17.661 1.00 93.12 279 TRP A N 1
ATOM 2250 C CA . TRP A 1 279 ? -21.122 -3.707 -18.416 1.00 93.12 279 TRP A CA 1
ATOM 2251 C C . TRP A 1 279 ? -22.541 -4.040 -17.950 1.00 93.12 279 TRP A C 1
ATOM 2253 O O . TRP A 1 279 ? -23.337 -3.150 -17.663 1.00 93.12 279 TRP A O 1
ATOM 2263 N N . LYS A 1 280 ? -22.862 -5.335 -17.839 1.00 90.81 280 LYS A N 1
ATOM 2264 C CA . LYS A 1 280 ? -24.185 -5.793 -17.387 1.00 90.81 280 LYS A CA 1
ATOM 2265 C C . LYS A 1 280 ? -24.512 -5.290 -15.983 1.00 90.81 280 LYS A C 1
ATOM 2267 O O . LYS A 1 280 ? -25.633 -4.866 -15.740 1.00 90.81 280 LYS A O 1
ATOM 2272 N N . MET A 1 281 ? -23.536 -5.316 -15.075 1.00 90.69 281 MET A N 1
ATOM 2273 C CA . MET A 1 281 ? -23.695 -4.786 -13.722 1.00 90.69 281 MET A CA 1
ATOM 2274 C C . MET A 1 281 ? -23.988 -3.282 -13.736 1.00 90.69 281 MET A C 1
ATOM 2276 O O . MET A 1 281 ? -24.933 -2.857 -13.086 1.00 90.69 281 MET A O 1
ATOM 2280 N N . GLU A 1 282 ? -23.224 -2.497 -14.496 1.00 87.94 282 GLU A N 1
ATOM 2281 C CA . GLU A 1 282 ? -23.407 -1.042 -14.605 1.00 87.94 282 GLU A CA 1
ATOM 2282 C C . GLU A 1 282 ? -24.775 -0.685 -15.197 1.00 87.94 282 GLU A C 1
ATOM 2284 O O . GLU A 1 282 ? -25.446 0.209 -14.695 1.00 87.94 282 GLU A O 1
ATOM 2289 N N . ARG A 1 283 ? -25.234 -1.413 -16.228 1.00 96.12 283 ARG A N 1
ATOM 2290 C CA . ARG A 1 283 ? -26.576 -1.207 -16.799 1.00 96.12 283 ARG A CA 1
ATOM 2291 C C . ARG A 1 283 ? -27.696 -1.595 -15.837 1.00 96.12 283 ARG A C 1
ATOM 2293 O O . ARG A 1 283 ? -28.712 -0.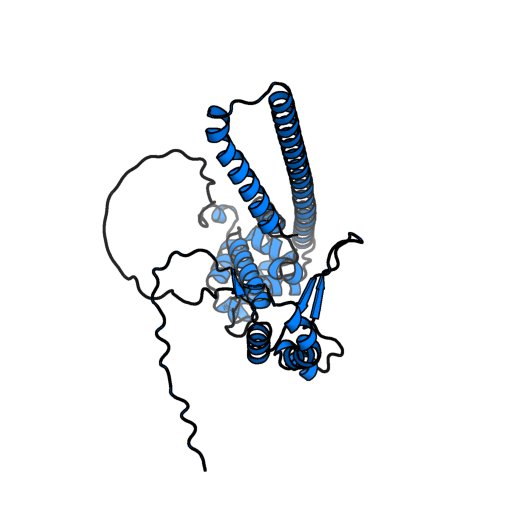921 -15.814 1.00 96.12 283 ARG A O 1
ATOM 2300 N N . ASN A 1 284 ? -27.509 -2.634 -15.024 1.00 89.25 284 ASN A N 1
ATOM 2301 C CA . ASN A 1 284 ? -28.489 -3.017 -14.003 1.00 89.25 284 ASN A CA 1
ATOM 2302 C C . ASN A 1 284 ? -28.607 -1.990 -12.863 1.00 89.25 284 ASN A C 1
ATOM 2304 O O . ASN A 1 284 ? -29.580 -2.031 -12.118 1.00 89.25 284 ASN A O 1
ATOM 2308 N N . LEU A 1 285 ? -27.608 -1.121 -12.701 1.00 87.56 285 LEU A N 1
ATOM 2309 C CA . LEU A 1 285 ? -27.594 -0.030 -11.725 1.00 87.56 285 LEU A CA 1
ATOM 2310 C C . LEU A 1 285 ? -27.965 1.325 -12.354 1.00 87.56 285 LEU A C 1
ATOM 2312 O O . LEU A 1 285 ? -27.823 2.346 -11.690 1.00 87.56 285 LEU A O 1
ATOM 2316 N N . ASP A 1 286 ? -28.409 1.337 -13.618 1.00 90.69 286 ASP A N 1
ATOM 2317 C CA . ASP A 1 286 ? -28.712 2.544 -14.401 1.00 90.69 286 ASP A CA 1
ATOM 2318 C C . ASP A 1 286 ? -27.558 3.567 -14.453 1.00 90.69 286 ASP A C 1
ATOM 2320 O O . ASP A 1 286 ? -27.765 4.774 -14.600 1.00 90.69 286 ASP A O 1
ATOM 2324 N N . GLU A 1 287 ? -26.310 3.094 -14.377 1.00 84.31 287 GLU A N 1
ATOM 2325 C CA . GLU A 1 287 ? -25.139 3.963 -14.465 1.00 84.31 287 GLU A CA 1
ATOM 2326 C C . GLU A 1 287 ? -25.003 4.524 -15.892 1.00 84.31 287 GLU A C 1
ATOM 2328 O O . GLU A 1 287 ? -25.009 3.760 -16.864 1.00 84.31 287 GLU A O 1
ATOM 2333 N N . PRO A 1 288 ? -24.826 5.843 -16.079 1.00 86.56 288 PRO A N 1
ATOM 2334 C CA . PRO A 1 288 ? -24.672 6.427 -17.411 1.00 86.56 288 PRO A CA 1
ATOM 2335 C C . PRO A 1 288 ? -23.283 6.160 -18.010 1.00 86.56 288 PRO A C 1
ATOM 2337 O O . PRO A 1 288 ? -23.108 6.231 -19.226 1.00 86.56 288 PRO A O 1
ATOM 2340 N N . ILE A 1 289 ? -22.303 5.800 -17.177 1.00 88.88 289 ILE A N 1
ATOM 2341 C CA . ILE A 1 289 ? -20.891 5.607 -17.534 1.00 88.88 289 ILE A CA 1
ATOM 2342 C C . ILE A 1 289 ? -20.467 4.135 -17.429 1.00 88.88 289 ILE A C 1
ATOM 2344 O O . ILE A 1 289 ? -21.196 3.309 -16.882 1.00 88.88 289 ILE A O 1
ATOM 2348 N N . THR A 1 290 ? -19.306 3.792 -17.993 1.00 90.81 290 THR A N 1
ATOM 2349 C CA . THR A 1 290 ? -18.762 2.428 -17.942 1.00 90.81 290 THR A CA 1
ATOM 2350 C C . THR A 1 290 ? -17.266 2.416 -17.655 1.00 90.81 290 THR A C 1
ATOM 2352 O O . THR A 1 290 ? -16.506 3.153 -18.282 1.00 90.81 290 THR A O 1
ATOM 2355 N N . ASP A 1 291 ? -16.836 1.511 -16.776 1.00 89.06 291 ASP A N 1
ATOM 2356 C CA . ASP A 1 291 ? -15.421 1.212 -16.524 1.00 89.06 291 ASP A CA 1
ATOM 2357 C C . ASP A 1 291 ? -14.877 0.134 -17.484 1.00 89.06 291 ASP A C 1
ATOM 2359 O O . ASP A 1 291 ? -13.728 -0.312 -17.362 1.00 89.06 291 ASP A O 1
ATOM 2363 N N . CYS A 1 292 ? -15.676 -0.316 -18.463 1.00 90.12 292 CYS A N 1
ATOM 2364 C CA . CYS A 1 292 ? -15.248 -1.326 -19.432 1.00 90.12 292 CYS A CA 1
ATOM 2365 C C . CYS A 1 292 ? -14.214 -0.815 -20.445 1.00 90.12 292 CYS A C 1
ATOM 2367 O O . CYS A 1 292 ? -13.619 -1.634 -21.144 1.00 90.12 292 CYS A O 1
ATOM 2369 N N . CYS A 1 293 ? -13.985 0.497 -20.526 1.00 92.94 293 CYS A N 1
ATOM 2370 C CA . CYS A 1 293 ? -13.017 1.116 -21.425 1.00 92.94 293 CYS A CA 1
ATOM 2371 C C . CYS A 1 293 ? -12.128 2.084 -20.642 1.00 92.94 293 CYS A C 1
ATOM 2373 O O . CYS A 1 293 ? -12.603 3.094 -20.136 1.00 92.94 293 CYS A O 1
ATOM 2375 N N . ASN A 1 294 ? -10.835 1.775 -20.545 1.00 88.06 294 ASN A N 1
ATOM 2376 C CA . ASN A 1 294 ? -9.857 2.629 -19.876 1.00 88.06 294 ASN A CA 1
ATOM 2377 C C . ASN A 1 294 ? -8.775 3.040 -20.869 1.00 88.06 294 ASN A C 1
ATOM 2379 O O . ASN A 1 294 ? -8.202 2.179 -21.535 1.00 88.06 294 ASN A O 1
ATOM 2383 N N . ALA A 1 295 ? -8.462 4.331 -20.928 1.00 90.56 295 ALA A N 1
ATOM 2384 C CA . ALA A 1 295 ? -7.360 4.856 -21.722 1.00 90.56 295 ALA A CA 1
ATOM 2385 C C . ALA A 1 295 ? -6.233 5.342 -20.803 1.00 90.56 295 ALA A C 1
ATOM 2387 O O . ALA A 1 295 ? -6.474 6.032 -19.814 1.00 90.56 295 ALA A O 1
ATOM 2388 N N . LEU A 1 296 ? -4.998 4.977 -21.136 1.00 86.56 296 LEU A N 1
ATOM 2389 C CA . LEU A 1 296 ? -3.788 5.534 -20.548 1.00 86.56 296 LEU A CA 1
ATOM 2390 C C . LEU A 1 296 ? -3.176 6.486 -21.569 1.00 86.56 296 LEU A C 1
ATOM 2392 O O . LEU A 1 296 ? -2.660 6.042 -22.597 1.00 86.56 296 LEU A O 1
ATOM 2396 N N . LEU A 1 297 ? -3.271 7.779 -21.266 1.00 89.88 297 LEU A N 1
ATOM 2397 C CA . LEU A 1 297 ? -2.717 8.851 -22.076 1.00 89.88 297 LEU A CA 1
ATOM 2398 C C . LEU A 1 297 ? -1.314 9.205 -21.550 1.00 89.88 297 LEU A C 1
ATOM 2400 O O . LEU A 1 297 ? -1.202 9.612 -20.390 1.00 89.88 297 LEU A O 1
ATOM 2404 N N . PRO A 1 298 ? -0.248 9.001 -22.335 1.00 83.50 298 PRO A N 1
ATOM 2405 C CA . PRO A 1 298 ? 1.088 9.452 -21.959 1.00 83.50 298 PRO A CA 1
ATOM 2406 C C . PRO A 1 298 ? 1.211 10.986 -22.003 1.00 83.50 298 PRO A C 1
ATOM 2408 O O . PRO A 1 298 ? 0.450 11.655 -22.694 1.00 83.50 298 PRO A O 1
ATOM 2411 N N . GLU A 1 299 ? 2.181 11.541 -21.268 1.00 80.69 299 GLU A N 1
ATOM 2412 C CA . GLU A 1 299 ? 2.448 12.993 -21.244 1.00 80.69 299 GLU A CA 1
ATOM 2413 C C . GLU A 1 299 ? 3.141 13.496 -22.523 1.00 80.69 299 GLU A C 1
ATOM 2415 O O . GLU A 1 299 ? 3.019 14.668 -22.868 1.00 80.69 299 GLU A O 1
ATOM 2420 N N . GLY A 1 300 ? 3.885 12.634 -23.223 1.00 86.50 300 GLY A N 1
ATOM 2421 C CA . GLY A 1 300 ? 4.581 12.998 -24.455 1.00 86.50 300 GLY A CA 1
ATOM 2422 C C . GLY A 1 300 ? 3.641 13.052 -25.662 1.00 86.50 300 GLY A C 1
ATOM 2423 O O . GLY A 1 300 ? 2.935 12.086 -25.934 1.00 86.50 300 GLY A O 1
ATOM 2424 N N . GLU A 1 301 ? 3.699 14.135 -26.445 1.00 89.31 301 GLU A N 1
ATOM 2425 C CA . GLU A 1 301 ? 2.840 14.358 -27.629 1.00 89.31 301 GLU A CA 1
ATOM 2426 C C . GLU A 1 301 ? 3.010 13.322 -28.758 1.00 89.31 301 GLU A C 1
ATOM 2428 O O . GLU A 1 301 ? 2.194 13.255 -29.676 1.00 89.31 301 GLU A O 1
ATOM 2433 N N . HIS A 1 302 ? 4.069 12.514 -28.712 1.00 91.19 302 HIS A N 1
ATOM 2434 C CA . HIS A 1 302 ? 4.393 11.511 -29.733 1.00 91.19 302 HIS A CA 1
ATOM 2435 C C . HIS A 1 302 ? 4.328 10.071 -29.211 1.00 91.19 302 HIS A C 1
ATOM 2437 O O . HIS A 1 302 ? 4.781 9.152 -29.892 1.00 91.19 302 HIS A O 1
ATOM 2443 N N . GLU A 1 303 ? 3.822 9.862 -27.996 1.00 87.69 303 GLU A N 1
ATOM 2444 C CA . GLU A 1 303 ? 3.705 8.531 -27.408 1.00 87.69 303 GLU A CA 1
ATOM 2445 C C . GLU A 1 303 ? 2.346 7.885 -27.729 1.00 87.69 303 GLU A C 1
ATOM 2447 O O . GLU A 1 303 ? 1.309 8.547 -27.788 1.00 87.69 303 GLU A O 1
ATOM 2452 N N . ASP A 1 304 ? 2.344 6.562 -27.912 1.00 90.81 304 ASP A N 1
ATOM 2453 C CA . ASP A 1 304 ? 1.127 5.804 -28.208 1.00 90.81 304 ASP A CA 1
ATOM 2454 C C . ASP A 1 304 ? 0.171 5.753 -27.003 1.00 90.81 304 ASP A C 1
ATOM 2456 O O . ASP A 1 304 ? 0.568 5.491 -25.863 1.00 90.81 304 ASP A O 1
ATOM 2460 N N . ILE A 1 305 ? -1.127 5.902 -27.273 1.00 91.38 305 ILE A N 1
ATOM 2461 C CA . ILE A 1 305 ? -2.191 5.729 -26.278 1.00 91.38 305 ILE A CA 1
ATOM 2462 C C . ILE A 1 305 ? -2.481 4.238 -26.106 1.00 91.38 305 ILE A C 1
ATOM 2464 O O . ILE A 1 305 ? -2.693 3.512 -27.078 1.00 91.38 305 ILE A O 1
ATOM 2468 N N . SER A 1 306 ? -2.568 3.778 -24.857 1.00 90.19 306 SER A N 1
ATOM 2469 C CA . SER A 1 306 ? -2.993 2.408 -24.559 1.00 90.19 306 SER A CA 1
ATOM 2470 C C . SER A 1 306 ? -4.450 2.382 -24.117 1.00 90.19 306 SER A C 1
ATOM 2472 O O . SER A 1 306 ? -4.806 2.999 -23.114 1.00 90.19 306 SER A O 1
ATOM 2474 N N . ILE A 1 307 ? -5.292 1.641 -24.840 1.00 89.56 307 ILE A N 1
ATOM 2475 C CA . ILE A 1 307 ? -6.693 1.408 -24.472 1.00 89.56 307 ILE A CA 1
ATOM 2476 C C . ILE A 1 307 ? -6.842 -0.033 -23.987 1.00 89.56 307 ILE A C 1
ATOM 2478 O O . ILE A 1 307 ? -6.486 -0.984 -24.682 1.00 89.56 307 ILE A O 1
ATOM 2482 N N . THR A 1 308 ? -7.390 -0.199 -22.785 1.00 90.50 308 THR A N 1
ATOM 2483 C CA . THR A 1 308 ? -7.713 -1.499 -22.191 1.00 90.50 308 THR A CA 1
ATOM 2484 C C . THR A 1 308 ? -9.223 -1.680 -22.140 1.00 90.50 308 THR A C 1
ATOM 2486 O O . THR A 1 308 ? -9.930 -0.853 -21.561 1.00 90.50 308 THR A O 1
ATOM 2489 N N . LEU A 1 309 ? -9.705 -2.785 -22.712 1.00 92.75 309 LEU A N 1
ATOM 2490 C CA . LEU A 1 309 ? -11.124 -3.124 -22.773 1.00 92.75 309 LEU A CA 1
ATOM 2491 C C . LEU A 1 309 ? -11.441 -4.355 -21.921 1.00 92.75 309 LEU A C 1
ATOM 2493 O O . LEU A 1 309 ? -10.782 -5.390 -22.034 1.00 92.75 309 LEU A O 1
ATOM 2497 N N . CYS A 1 310 ? -12.485 -4.255 -21.103 1.00 91.88 310 CYS A N 1
ATOM 2498 C CA . CYS A 1 310 ? -13.074 -5.383 -20.389 1.00 91.88 310 CYS A CA 1
ATOM 2499 C C . CYS A 1 310 ? -14.216 -5.959 -21.226 1.00 91.88 310 CYS A C 1
ATOM 2501 O O . CYS A 1 310 ? -15.253 -5.319 -21.390 1.00 91.88 310 CYS A O 1
ATOM 2503 N N . VAL A 1 311 ? -14.039 -7.181 -21.724 1.00 94.94 311 VAL A N 1
ATOM 2504 C CA . VAL A 1 311 ? -15.012 -7.850 -22.596 1.00 94.94 311 VAL A CA 1
ATOM 2505 C C . VAL A 1 311 ? -15.531 -9.153 -21.991 1.00 94.94 311 VAL A C 1
ATOM 2507 O O . VAL A 1 311 ? -14.895 -9.757 -21.122 1.00 94.94 311 VAL A O 1
ATOM 2510 N N . GLY A 1 312 ? -16.689 -9.608 -22.470 1.00 92.88 312 GLY A N 1
ATOM 2511 C CA . GLY A 1 312 ? -17.207 -10.946 -22.202 1.00 92.88 312 GLY A CA 1
ATOM 2512 C C . GLY A 1 312 ? -16.195 -12.021 -22.604 1.00 92.88 312 GLY A C 1
ATOM 2513 O O . GLY A 1 312 ? -15.517 -11.911 -23.624 1.00 92.88 312 GLY A O 1
ATOM 2514 N N . ARG A 1 313 ? -16.060 -13.075 -21.789 1.00 91.62 313 ARG A N 1
ATOM 2515 C CA . ARG A 1 313 ? -15.029 -14.109 -21.993 1.00 91.62 313 ARG A CA 1
ATOM 2516 C C . ARG A 1 313 ? -15.161 -14.804 -23.350 1.00 91.62 313 ARG A C 1
ATOM 2518 O O . ARG A 1 313 ? -14.149 -15.051 -23.996 1.00 91.62 313 ARG A O 1
ATOM 2525 N N . ARG A 1 314 ? -16.384 -15.154 -23.755 1.00 94.00 314 ARG A N 1
ATOM 2526 C CA . ARG A 1 314 ? -16.636 -15.893 -25.000 1.00 94.00 314 ARG A CA 1
ATOM 2527 C C . ARG A 1 314 ? -16.320 -15.024 -26.213 1.00 94.00 314 ARG A C 1
ATOM 2529 O O . ARG A 1 314 ? -15.601 -15.456 -27.105 1.00 94.00 314 ARG A O 1
ATOM 2536 N N . GLU A 1 315 ? -16.805 -13.793 -26.198 1.00 94.44 315 GLU A N 1
ATOM 2537 C CA . GLU A 1 315 ? -16.618 -12.808 -27.258 1.00 94.44 315 GLU A CA 1
ATOM 2538 C C . GLU A 1 315 ? -15.139 -12.401 -27.364 1.00 94.44 315 GLU A C 1
ATOM 2540 O O . GLU A 1 315 ? -14.590 -12.337 -28.459 1.00 94.44 315 GLU A O 1
ATOM 2545 N N . GLY A 1 316 ? -14.448 -12.239 -26.232 1.00 92.25 316 GLY A N 1
ATOM 2546 C CA . GLY A 1 316 ? -13.009 -11.975 -26.199 1.00 92.25 316 GLY A CA 1
ATOM 2547 C C . GLY A 1 316 ? -12.168 -13.111 -26.791 1.00 92.25 316 GLY A C 1
ATOM 2548 O O . GLY A 1 316 ? -11.220 -12.843 -27.526 1.00 92.25 316 GLY A O 1
ATOM 2549 N N . VAL A 1 317 ? -12.523 -14.376 -26.534 1.00 90.75 317 VAL A N 1
ATOM 2550 C CA . VAL A 1 317 ? -11.854 -15.529 -27.169 1.00 90.75 317 VAL A CA 1
ATOM 2551 C C . VAL A 1 317 ? -12.112 -15.548 -28.677 1.00 90.75 317 VAL A C 1
ATOM 2553 O O . VAL A 1 317 ? -11.164 -15.665 -29.446 1.00 90.75 317 VAL A O 1
ATOM 2556 N N . GLN A 1 318 ? -13.356 -15.324 -29.111 1.00 91.00 318 GLN A N 1
ATOM 2557 C CA . GLN A 1 318 ? -13.688 -15.229 -30.538 1.00 91.00 318 GLN A CA 1
ATOM 2558 C C . GLN A 1 318 ? -12.897 -14.121 -31.244 1.00 91.00 318 GLN A C 1
ATOM 2560 O O . GLN A 1 318 ? -12.443 -14.304 -32.371 1.00 91.00 318 GLN A O 1
ATOM 2565 N N . MET A 1 319 ? -12.690 -12.981 -30.579 1.00 91.31 319 MET A N 1
ATOM 2566 C CA . MET A 1 319 ? -11.855 -11.902 -31.106 1.00 91.31 319 MET A CA 1
ATOM 2567 C C . MET A 1 319 ? -10.385 -12.311 -31.233 1.00 91.31 319 MET A C 1
ATOM 2569 O O . MET A 1 319 ? -9.763 -12.009 -32.250 1.00 91.31 319 MET A O 1
ATOM 2573 N N . ILE A 1 320 ? -9.825 -12.999 -30.233 1.00 91.44 320 ILE A N 1
ATOM 2574 C CA . ILE A 1 320 ? -8.444 -13.511 -30.279 1.00 91.44 320 ILE A CA 1
ATOM 2575 C C . ILE A 1 320 ? -8.267 -14.464 -31.470 1.00 91.44 320 ILE A C 1
ATOM 2577 O O . ILE A 1 320 ? -7.294 -14.328 -32.220 1.00 91.44 320 ILE A O 1
ATOM 2581 N N . ASP A 1 321 ? -9.230 -15.365 -31.677 1.00 90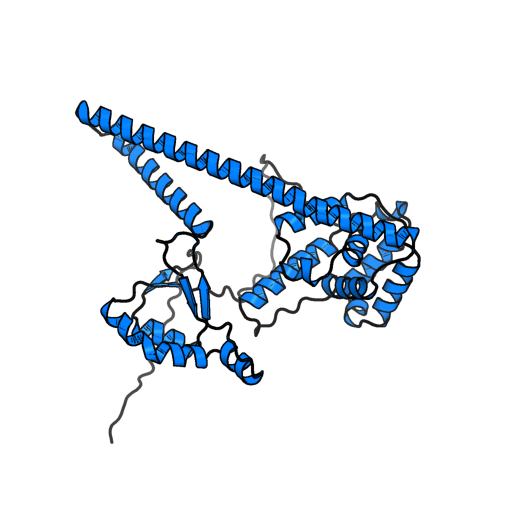.00 321 ASP A N 1
ATOM 2582 C CA . ASP A 1 321 ? -9.227 -16.332 -32.776 1.00 90.00 321 ASP A CA 1
ATOM 2583 C C . ASP A 1 321 ? -9.361 -15.643 -34.139 1.00 90.00 321 ASP A C 1
ATOM 2585 O O . ASP A 1 321 ? -8.590 -15.917 -35.064 1.00 90.00 321 ASP A O 1
ATOM 2589 N N . LEU A 1 322 ? -10.287 -14.686 -34.261 1.00 89.38 322 LEU A N 1
ATOM 2590 C CA . LEU A 1 322 ? -10.504 -13.925 -35.491 1.00 89.38 322 LEU A CA 1
ATOM 2591 C C . LEU A 1 322 ? -9.268 -13.115 -35.891 1.00 89.38 322 LEU A C 1
ATOM 2593 O O . LEU A 1 322 ? -8.870 -13.096 -37.059 1.00 89.38 322 LEU A O 1
ATOM 2597 N N . LEU A 1 323 ? -8.641 -12.467 -34.910 1.00 88.62 323 LEU A N 1
ATOM 2598 C CA . LEU A 1 323 ? -7.411 -11.705 -35.094 1.00 88.62 323 LEU A CA 1
ATOM 2599 C C . LEU A 1 323 ? -6.186 -12.605 -35.267 1.00 88.62 323 LEU A C 1
ATOM 2601 O O . LEU A 1 323 ? -5.085 -12.088 -35.464 1.00 88.62 323 LEU A O 1
ATOM 2605 N N . LYS A 1 324 ? -6.353 -13.932 -35.180 1.00 88.31 324 LYS A N 1
ATOM 2606 C CA . LYS A 1 324 ? -5.283 -14.933 -35.268 1.00 88.31 324 LYS A CA 1
ATOM 2607 C C . LYS A 1 324 ? -4.090 -14.573 -34.382 1.00 88.31 324 LYS A C 1
ATOM 2609 O O . LYS A 1 324 ? -2.932 -14.755 -34.775 1.00 88.31 324 LYS A O 1
ATOM 2614 N N . GLN A 1 325 ? -4.364 -14.003 -33.208 1.00 88.25 325 GLN A N 1
ATOM 2615 C CA . GLN A 1 325 ? -3.303 -13.538 -32.330 1.00 88.25 325 GLN A CA 1
ATOM 2616 C C . GLN A 1 325 ? -2.538 -14.730 -31.778 1.00 88.25 325 GLN A C 1
ATOM 2618 O O . GLN A 1 325 ? -3.093 -15.770 -31.425 1.00 88.25 325 GLN A O 1
ATOM 2623 N N . ARG A 1 326 ? -1.224 -14.568 -31.679 1.00 85.06 326 ARG A N 1
ATOM 2624 C CA . ARG A 1 326 ? -0.353 -15.605 -31.145 1.00 85.06 326 ARG A CA 1
ATOM 2625 C C . ARG A 1 326 ? -0.151 -15.358 -29.668 1.00 85.06 326 ARG A C 1
ATOM 2627 O O . ARG A 1 326 ? 0.082 -14.227 -29.246 1.00 85.06 326 ARG A O 1
ATOM 2634 N N . ARG A 1 327 ? -0.158 -16.434 -28.890 1.00 84.25 327 ARG A N 1
ATOM 2635 C CA . ARG A 1 327 ? 0.312 -16.381 -27.510 1.00 84.25 327 ARG A CA 1
ATOM 2636 C C . ARG A 1 327 ? 1.782 -15.960 -27.515 1.00 84.25 327 ARG A C 1
ATOM 2638 O O . ARG A 1 327 ? 2.609 -16.613 -28.147 1.00 84.25 327 ARG A O 1
ATOM 2645 N N . THR A 1 328 ? 2.104 -14.873 -26.829 1.00 77.38 328 THR A N 1
ATOM 2646 C CA . THR A 1 328 ? 3.462 -14.311 -26.792 1.00 77.38 328 THR A CA 1
ATOM 2647 C C . THR A 1 328 ? 4.099 -14.346 -25.414 1.00 77.38 328 THR A C 1
ATOM 2649 O O . THR A 1 328 ? 5.307 -14.138 -25.319 1.00 77.38 328 THR A O 1
ATOM 2652 N N . TRP A 1 329 ? 3.346 -14.684 -24.360 1.00 61.66 329 TRP A N 1
ATOM 2653 C CA . TRP A 1 329 ? 3.923 -14.871 -23.031 1.00 61.66 329 TRP A CA 1
ATOM 2654 C C . TRP A 1 329 ? 3.232 -15.956 -22.196 1.00 61.66 329 TRP A C 1
ATOM 2656 O O . TRP A 1 329 ? 2.015 -16.168 -22.253 1.00 61.66 329 TRP A O 1
ATOM 2666 N N . SER A 1 330 ? 4.051 -16.634 -21.399 1.00 52.22 330 SER A N 1
ATOM 2667 C CA . SER A 1 330 ? 3.684 -17.463 -20.257 1.00 52.22 330 SER A CA 1
ATOM 2668 C C . SER A 1 330 ? 4.794 -17.303 -19.228 1.00 52.22 330 SER A C 1
ATOM 2670 O O . SER A 1 330 ? 5.961 -17.414 -19.602 1.00 52.22 330 SER A O 1
ATOM 2672 N N . ALA A 1 331 ? 4.468 -17.062 -17.959 1.00 41.66 331 ALA A N 1
ATOM 2673 C CA . ALA A 1 331 ? 5.470 -17.156 -16.899 1.00 41.66 331 ALA A CA 1
ATOM 2674 C C . ALA A 1 331 ? 6.188 -18.526 -16.984 1.00 41.66 331 ALA A C 1
ATOM 2676 O O . ALA A 1 331 ? 5.553 -19.525 -17.325 1.00 41.66 331 ALA A O 1
ATOM 2677 N N . LEU A 1 332 ? 7.506 -18.526 -16.756 1.00 37.78 332 LEU A N 1
ATOM 2678 C CA . LEU A 1 332 ? 8.472 -19.593 -17.064 1.00 37.78 332 LEU A CA 1
ATOM 2679 C C . LEU A 1 332 ? 8.079 -21.033 -16.635 1.00 37.78 332 LEU A C 1
ATOM 2681 O O . LEU A 1 332 ? 7.324 -21.223 -15.678 1.00 37.78 332 LEU A O 1
ATOM 2685 N N . PRO A 1 333 ? 8.649 -22.052 -17.314 1.00 40.75 333 PRO A N 1
ATOM 2686 C CA . PRO A 1 333 ? 8.312 -23.459 -17.176 1.00 40.75 333 PRO A CA 1
ATOM 2687 C C . PRO A 1 333 ? 9.147 -24.127 -16.081 1.00 40.75 333 PRO A C 1
ATOM 2689 O O . PRO A 1 333 ? 10.316 -24.421 -16.277 1.00 40.75 333 PRO A O 1
ATOM 2692 N N . ASN A 1 334 ? 8.518 -24.438 -14.955 1.00 39.00 334 ASN A N 1
ATOM 2693 C CA . ASN A 1 334 ? 8.924 -25.563 -14.115 1.00 39.00 334 ASN A CA 1
ATOM 2694 C C . ASN A 1 334 ? 7.673 -26.386 -13.837 1.00 39.00 334 ASN A C 1
ATOM 2696 O O . ASN A 1 334 ? 7.124 -26.343 -12.746 1.00 39.00 334 ASN A O 1
ATOM 2700 N N . HIS A 1 335 ? 7.169 -27.058 -14.866 1.00 37.38 335 HIS A N 1
ATOM 2701 C CA . HIS A 1 335 ? 6.398 -28.284 -14.721 1.00 37.38 335 HIS A CA 1
ATOM 2702 C C . HIS A 1 335 ? 6.482 -29.022 -16.050 1.00 37.38 335 HIS A C 1
ATOM 2704 O O . HIS A 1 335 ? 6.185 -28.470 -17.110 1.00 37.38 335 HIS A O 1
ATOM 2710 N N . LEU A 1 336 ? 6.971 -30.254 -15.960 1.00 34.72 336 LEU A N 1
ATOM 2711 C CA . LEU A 1 336 ? 7.062 -31.213 -17.044 1.00 34.72 336 LEU A CA 1
ATOM 2712 C C . LEU A 1 336 ? 5.763 -31.226 -17.853 1.00 34.72 336 LEU A C 1
ATOM 2714 O O . LEU A 1 336 ? 4.658 -31.246 -17.312 1.00 34.72 336 LEU A O 1
ATOM 2718 N N . SER A 1 337 ? 5.932 -31.195 -19.167 1.00 36.34 337 SER A N 1
ATOM 2719 C CA . SER A 1 337 ? 4.877 -31.298 -20.158 1.00 36.34 337 SER A CA 1
ATOM 2720 C C . SER A 1 337 ? 4.047 -32.566 -19.960 1.00 36.34 337 SER A C 1
ATOM 2722 O O . SER A 1 337 ? 4.460 -33.649 -20.373 1.00 36.34 337 SER A O 1
ATOM 2724 N N . LEU A 1 338 ? 2.840 -32.422 -19.421 1.00 36.56 338 LEU A N 1
ATOM 2725 C CA . LEU A 1 338 ? 1.737 -33.313 -19.756 1.00 36.56 338 LEU A CA 1
ATOM 2726 C C . LEU A 1 338 ? 0.957 -32.656 -20.894 1.00 36.56 338 LEU A C 1
ATOM 2728 O O . LEU A 1 338 ? 0.332 -31.609 -20.724 1.00 36.56 338 LEU A O 1
ATOM 2732 N N . ARG A 1 339 ? 1.061 -33.254 -22.086 1.00 31.52 339 ARG A N 1
ATOM 2733 C CA . ARG A 1 339 ? 0.183 -32.952 -23.221 1.00 31.52 339 ARG A CA 1
ATOM 2734 C C . ARG A 1 339 ? -1.273 -33.118 -22.765 1.00 31.52 339 ARG A C 1
ATOM 2736 O O . ARG A 1 339 ? -1.610 -34.207 -22.306 1.00 31.52 339 ARG A O 1
ATOM 2743 N N . PRO A 1 340 ? -2.158 -32.133 -22.968 1.00 33.97 340 PRO A N 1
ATOM 2744 C CA . PRO A 1 340 ? -3.581 -32.412 -23.001 1.00 33.97 340 PRO A CA 1
ATOM 2745 C C . PRO A 1 340 ? -3.868 -33.119 -24.329 1.00 33.97 340 PRO A C 1
ATOM 2747 O O . PRO A 1 340 ? -3.741 -32.517 -25.395 1.00 33.97 340 PRO A O 1
ATOM 2750 N N . GLN A 1 341 ? -4.208 -34.407 -24.276 1.00 33.66 341 GLN A N 1
ATOM 2751 C CA . GLN A 1 341 ? -4.976 -35.015 -25.356 1.00 33.66 341 GLN A CA 1
ATOM 2752 C C . GLN A 1 341 ? -6.365 -34.377 -25.313 1.00 33.66 341 GLN A C 1
ATOM 2754 O O . GLN A 1 341 ? -7.094 -34.532 -24.336 1.00 33.66 341 GLN A O 1
ATOM 2759 N N . ILE A 1 342 ? -6.690 -33.598 -26.338 1.00 34.91 342 ILE A N 1
ATOM 2760 C CA . ILE A 1 342 ? -8.063 -33.182 -26.612 1.00 34.91 342 ILE A CA 1
ATOM 2761 C C . ILE A 1 342 ? -8.731 -34.391 -27.279 1.00 34.91 342 ILE A C 1
ATOM 2763 O O . ILE A 1 342 ? -8.196 -34.860 -28.286 1.00 34.91 342 ILE A O 1
ATOM 2767 N N . PRO A 1 343 ? -9.848 -34.924 -26.758 1.00 32.75 343 PRO A N 1
ATOM 2768 C CA . PRO A 1 343 ? -10.655 -35.872 -27.509 1.00 32.75 343 PRO A CA 1
ATOM 2769 C C . PRO A 1 343 ? -11.278 -35.144 -28.704 1.00 32.75 343 PRO A C 1
ATOM 2771 O O . PRO A 1 343 ? -11.998 -34.160 -28.533 1.00 32.75 343 PRO A O 1
ATOM 2774 N N . GLU A 1 344 ? -10.976 -35.611 -29.914 1.00 33.25 344 GLU A N 1
ATOM 2775 C CA . GLU A 1 344 ? -11.724 -35.264 -31.120 1.00 33.25 344 GLU A CA 1
ATOM 2776 C C . GLU A 1 344 ? -13.136 -35.853 -31.006 1.00 33.25 344 GLU A C 1
ATOM 2778 O O . GLU A 1 344 ? -13.372 -37.007 -31.361 1.00 33.25 344 GLU A O 1
ATOM 2783 N N . GLU A 1 345 ? -14.094 -35.070 -30.512 1.00 31.98 345 GLU A N 1
ATOM 2784 C CA . GLU A 1 345 ? -15.501 -35.356 -30.779 1.00 31.98 345 GLU A CA 1
ATOM 2785 C C . GLU A 1 345 ? -15.847 -34.869 -32.186 1.00 31.98 345 GLU A C 1
ATOM 2787 O O . GLU A 1 345 ? -15.903 -33.677 -32.500 1.00 31.98 345 GLU A O 1
ATOM 2792 N N . GLN A 1 346 ? -16.035 -35.860 -33.051 1.00 30.89 346 GLN A N 1
ATOM 2793 C CA . GLN A 1 346 ? -16.521 -35.746 -34.411 1.00 30.89 346 GLN A CA 1
ATOM 2794 C C . GLN A 1 346 ? -17.910 -35.098 -34.418 1.00 30.89 346 GLN A C 1
ATOM 2796 O O . GLN A 1 346 ? -18.917 -35.741 -34.131 1.00 30.89 346 GLN A O 1
ATOM 2801 N N . CYS A 1 347 ? -17.983 -33.834 -34.827 1.00 30.66 347 CYS A N 1
ATOM 2802 C CA . CYS A 1 347 ? -19.234 -33.231 -35.270 1.00 30.66 347 CYS A CA 1
ATOM 2803 C C . CYS A 1 347 ? -19.481 -33.671 -36.722 1.00 30.66 347 CYS A C 1
ATOM 2805 O O . CYS A 1 347 ? -19.175 -32.958 -37.680 1.00 30.66 347 CYS A O 1
ATOM 2807 N N . ALA A 1 348 ? -19.958 -34.906 -36.890 1.00 32.75 348 ALA A N 1
ATOM 2808 C CA . ALA A 1 348 ? -20.433 -35.402 -38.171 1.00 32.75 348 ALA A CA 1
ATOM 2809 C C . ALA A 1 348 ? -21.805 -34.783 -38.466 1.00 32.75 348 ALA A C 1
ATOM 2811 O O . ALA A 1 348 ? -22.842 -35.245 -37.992 1.00 32.75 348 ALA A O 1
ATOM 2812 N N . LEU A 1 349 ? -21.790 -33.730 -39.281 1.00 37.97 349 LEU A N 1
ATOM 2813 C CA . LEU A 1 349 ? -22.928 -33.322 -40.093 1.00 37.97 349 LEU A CA 1
ATOM 2814 C C . LEU A 1 349 ? -23.398 -34.534 -40.914 1.00 37.97 349 LEU A C 1
ATOM 2816 O O . LEU A 1 349 ? -22.635 -35.068 -41.720 1.00 37.97 349 LEU A O 1
ATOM 2820 N N . ARG A 1 350 ? -24.654 -34.952 -40.739 1.00 29.80 350 ARG A N 1
ATOM 2821 C CA . ARG A 1 350 ? -25.369 -35.724 -41.760 1.00 29.80 350 ARG A CA 1
ATOM 2822 C C . ARG A 1 350 ? -26.411 -34.827 -42.427 1.00 29.80 350 ARG A C 1
ATOM 2824 O O . ARG A 1 350 ? -27.133 -34.136 -41.711 1.00 29.80 350 ARG A O 1
ATOM 2831 N N . PRO A 1 351 ? -26.490 -34.836 -43.765 1.00 43.62 351 PRO A N 1
ATOM 2832 C CA . PRO A 1 351 ? -27.503 -34.107 -44.505 1.00 43.62 351 PRO A CA 1
ATOM 2833 C C . PRO A 1 351 ? -28.775 -34.951 -44.634 1.00 43.62 351 PRO A C 1
ATOM 2835 O O . PRO A 1 351 ? -28.710 -36.100 -45.077 1.00 43.62 351 PRO A O 1
ATOM 2838 N N . LEU A 1 352 ? -29.906 -34.374 -44.235 1.00 37.66 352 LEU A N 1
ATOM 2839 C CA . LEU A 1 352 ? -31.106 -34.104 -45.043 1.00 37.66 352 LEU A CA 1
ATOM 2840 C C . LEU A 1 352 ? -32.208 -33.565 -44.131 1.00 37.66 352 LEU A C 1
ATOM 2842 O O . LEU A 1 352 ? -32.490 -34.224 -43.105 1.00 37.66 352 LEU A O 1
#

Organism: Aspergillus viridinutans (NCBI:txid75553)

pLDDT: mean 81.13, std 20.82, range [27.61, 97.56]